Protein 7ZS2 (pdb70)

B-factor: mean 21.95, std 8.49, range [10.59, 57.17]

Solvent-accessible surface area: 14747 Å² total; per-residue (Å²): 132,29,42,46,24,128,6,0,76,116,11,2,85,32,101,1,44,26,24,51,21,20,53,25,18,124,58,40,100,19,79,66,10,29,49,18,111,30,11,11,107,66,0,80,96,40,3,158,124,70,69,41,106,42,1,10,50,11,5,4,18,30,12,42,44,15,69,128,60,52,33,167,50,44,56,126,20,70,21,89,14,15,20,45,39,25,74,8,45,62,85,76,1,5,0,5,0,0,18,12,22,41,20,60,22,147,46,68,80,106,35,1,72,159,40,88,117,128,6,54,52,8,97,136,39,192,66,168,109,61,118,28,98,53,89,22,72,21,124,50,0,72,107,9,2,29,29,137,99,42,108,16,11,28,5,74,26,25,53,5,115,64,112,36,91,107,6,10,15,92,19,56,16,22,2,20,24,12,34,18,96,28,4,41,56,33,15,67,104,19,47,56,17,26,25,64,47,51,30,4,5,74,1,76,8,75,133,49,81,89,58,78,0,7,58,114,49,80,74,156,98,84,0,13,0,7,35,50,132,108,21,65,42,111,91,28,82,4,57,56,124,91,38,122,59,68,117,134,47,152,82,21,20,46,24,64,61,9,54,145,51,17,58,93,98,43,19,50,0,2,0,26,10,9,78,50,15,160

Organism: Kuenenia stuttgartiensis (NCBI:txid174633)

Sequence (278 aa):
TGVVSSAEAGEQIFWGDDGQCSTCHKIGSSSGSATRGPDQEGLAERAEERAKELGLSSGLEYLVEESIIIDPEKYVVEGFDKIMPRVYDPPIMMLSREKILAVLAYLQSLGGEPDLDAIMMKFKDKIPEASKTKVKPWVPPLAVTAEEGEQVFFDESLDVTCGKKCHMVNGKGQKVGPELTGIGAIQTPQYFVESILEPSAVIIVKGYETVFVITADGIPYNGLIKSDTEEELTLILEESGSVEEVVIPKDEIEDMKKQQEEVVSIHPGNIGELLSVRQFYAVIIEYLRSLK

Radius of gyration: 20.84 Å; Cα contacts (8 Å, |Δi|>4): 537; chains: 1; bounding box: 34×52×58 Å

InterPro domains:
  IPR009056 Cytochrome c-like domain [PF00034] (176-220)
  IPR009056 Cytochrome c-like domain [PS51007] (41-142)
  IPR009056 Cytochrome c-like domain [PS51007] (174-316)
  IPR013427 Haem-binding domain, putative [TIGR02603] (176-314)
  IPR036909 Cytochrome c-like domain superfamily [G3DSA:1.10.760.10] (40-141)
  IPR036909 Cytochrome c-like domain superfamily [G3DSA:1.10.760.10] (175-316)
  IPR036909 Cytochrome c-like domain superfamily [SSF46626] (43-145)
  IPR036909 Cytochrome c-like domain superfamily [SSF46626] (169-316)

Secondary structure (DSSP, 8-state):
--SSHHHHHHHHTTTT-GGGT--BTTB----SS---TTHHHHHHHHHHHHT-S-HHHHHHHHHH-TTTS--TT--S----TTSTTT---HHHHHHHHHHHHTTTS---HHHHHHTGGGSPPGGG--PPPP--SS---HHHHHHHHT-TTSS--GGGT--BTTBS--SS---TTGGGT--HHHHHHHHH-TTSS--TT--EEEEEETT--EEEEEEEEE-SSEEEEEEEETTEEEEEEEEGGGEEEEEE-S--SS-TTHHHHS-HHHHHHHHHHHHT--

Nearest PDB structures (foldseek):
  7zs2-assembly1_A  TM=1.004E+00  e=1.318E-55  Candidatus Kuenenia
  7zs0-assembly1_A  TM=1.002E+00  e=5.216E-55  Candidatus Kuenenia
  7zs1-assembly1_A  TM=1.001E+00  e=5.471E-54  Candidatus Kuenenia
  6gwk-assembly1_C  TM=7.406E-01  e=3.173E-03  Caulobacter vibrioides CB15
  5gl6-assembly2_B  TM=7.432E-01  e=3.733E-02  Mycolicibacterium smegmatis MC2 155

Structure (mmCIF, N/CA/C/O backbone):
data_7ZS2
#
_entry.id   7ZS2
#
_cell.length_a   62.650
_cell.length_b   92.710
_cell.length_c   55.230
_cell.angle_alpha   90.000
_cell.angle_beta   90.000
_cell.angle_gamma   90.000
#
_symmetry.space_group_name_H-M   'P 21 21 2'
#
loop_
_entity.id
_entity.type
_entity.pdbx_description
1 polymer 'Hypothetical (Diheme) protein'
2 non-polymer 'CALCIUM ION'
3 non-polymer 'HEME C'
4 non-polymer IMIDAZOLE
5 water water
#
loop_
_atom_site.group_PDB
_atom_site.id
_atom_site.type_symbol
_atom_site.label_atom_id
_atom_site.label_alt_id
_atom_site.label_comp_id
_atom_site.label_asym_id
_atom_site.label_entity_id
_atom_site.label_seq_id
_atom_site.pdbx_PDB_ins_code
_atom_site.Cartn_x
_atom_site.Cartn_y
_atom_site.Cartn_z
_atom_site.occupancy
_atom_site.B_iso_or_equiv
_atom_site.auth_seq_id
_atom_site.auth_comp_id
_atom_site.auth_asym_id
_atom_site.auth_atom_id
_atom_site.pdbx_PDB_model_num
ATOM 1 N N . THR A 1 39 ? -1.39206 8.41459 -5.46596 1.000 27.63191 39 THR A N 1
ATOM 2 C CA . THR A 1 39 ? -0.50270 9.55810 -5.33651 1.000 24.80443 39 THR A CA 1
ATOM 3 C C . THR A 1 39 ? -1.02861 10.57622 -4.30772 1.000 22.90852 39 THR A C 1
ATOM 4 O O . THR A 1 39 ? -0.46694 11.68539 -4.19569 1.000 25.76289 39 THR A O 1
ATOM 14 N N . GLY A 1 40 ? -2.09330 10.23972 -3.59720 1.000 23.12055 40 GLY A N 1
ATOM 15 C CA . GLY A 1 40 ? -2.61073 11.04178 -2.50190 1.000 22.82788 40 GLY A CA 1
ATOM 16 C C . GLY A 1 40 ? -3.47479 12.17199 -3.00576 1.000 20.95332 40 GLY A C 1
ATOM 17 O O . GLY A 1 40 ? -3.90565 12.22005 -4.15621 1.000 22.76863 40 GLY A O 1
ATOM 21 N N A VAL A 1 41 ? -3.70886 13.14889 -2.14980 0.438 19.67603 41 VAL A N 1
ATOM 22 N N B VAL A 1 41 ? -3.79077 13.03041 -2.05131 0.562 20.43963 41 VAL A N 1
ATOM 23 C CA A VAL A 1 41 ? -4.76850 14.10879 -2.44715 0.438 18.41032 41 VAL A CA 1
ATOM 24 C CA B VAL A 1 41 ? -4.64941 14.19088 -2.22341 0.562 18.43256 41 VAL A CA 1
ATOM 25 C C A VAL A 1 41 ? -4.22875 15.52560 -2.67893 0.438 17.76832 41 VAL A C 1
ATOM 26 C C B VAL A 1 41 ? -3.78994 15.44393 -2.05812 0.562 18.52681 41 VAL A C 1
ATOM 27 O O A VAL A 1 41 ? -4.98628 16.46890 -2.65866 0.438 17.14081 41 VAL A O 1
ATOM 28 O O B VAL A 1 41 ? -3.50301 15.93679 -0.95022 0.562 19.54905 41 VAL A O 1
ATOM 53 N N A SER A 1 42 ? -2.93741 15.70189 -2.90538 0.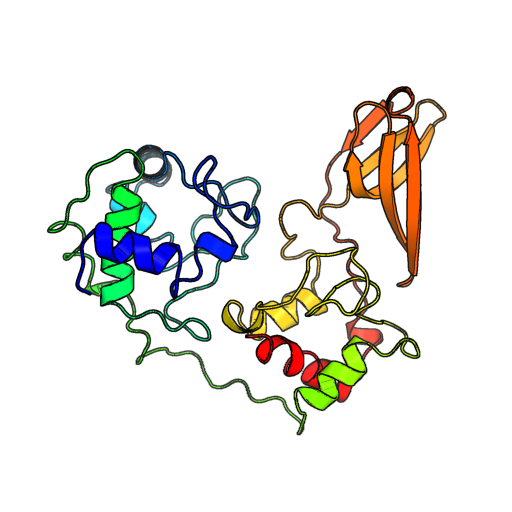438 18.75265 42 SER A N 1
ATOM 54 N N B SER A 1 42 ? -3.24253 15.87354 -3.16020 0.562 20.79353 42 SER A N 1
ATOM 55 C CA A SER A 1 42 ? -2.39868 17.05849 -3.10362 0.438 18.91379 42 SER A CA 1
ATOM 56 C CA B SER A 1 42 ? -2.43551 17.07675 -3.17556 0.562 19.67143 42 SER A CA 1
ATOM 57 C C A SER A 1 42 ? -2.75248 17.67021 -4.47505 0.438 17.15611 42 SER A C 1
ATOM 58 C C B SER A 1 42 ? -2.66108 17.68801 -4.53439 0.562 17.49905 42 SER A C 1
ATOM 59 O O A SER A 1 42 ? -3.22597 16.99390 -5.39804 0.438 16.41955 42 SER A O 1
ATOM 60 O O B SER A 1 42 ? -2.96417 16.99266 -5.51214 0.562 16.95266 42 SER A O 1
ATOM 75 N N . ALA A 1 43 ? -2.52638 19.00082 -4.59464 1.000 17.20351 43 ALA A N 1
ATOM 76 C CA . ALA A 1 43 ? -2.62395 19.65771 -5.88827 1.000 16.57134 43 ALA A CA 1
ATOM 77 C C . ALA A 1 43 ? -1.62717 19.12346 -6.88696 1.000 15.19651 43 ALA A C 1
ATOM 78 O O . ALA A 1 43 ? -1.96094 19.02383 -8.06551 1.000 14.92499 43 ALA A O 1
ATOM 85 N N . GLU A 1 44 ? -0.44833 18.76017 -6.42666 1.000 15.19905 44 GLU A N 1
ATOM 86 C CA . GLU A 1 44 ? 0.56634 18.20247 -7.30613 1.000 15.36318 44 GLU A CA 1
ATOM 87 C C . GLU A 1 44 ? 0.09976 16.89444 -7.91714 1.000 14.74979 44 GLU A C 1
ATOM 88 O O . GLU A 1 44 ? 0.27817 16.64575 -9.12628 1.000 15.56560 44 GLU A O 1
ATOM 100 N N . ALA A 1 45 ? -0.52423 16.02946 -7.10192 1.000 14.59624 45 ALA A N 1
ATOM 101 C CA . ALA A 1 45 ? -1.10730 14.81642 -7.64844 1.000 15.04020 45 ALA A CA 1
ATOM 102 C C . ALA A 1 45 ? -2.22344 15.14759 -8.62500 1.000 14.40332 45 ALA A C 1
ATOM 103 O O . ALA A 1 45 ? -2.35038 14.53632 -9.68200 1.000 14.84489 45 ALA A O 1
ATOM 110 N N . GLY A 1 46 ? -3.07462 16.09632 -8.23873 1.000 13.73025 46 GLY A N 1
ATOM 111 C CA . GLY A 1 46 ? -4.19724 16.48314 -9.07224 1.000 13.38778 46 GLY A CA 1
ATOM 112 C C . GLY A 1 46 ? -3.78912 17.01040 -10.43427 1.000 13.41506 46 GLY A C 1
ATOM 113 O O . GLY A 1 46 ? -4.48304 16.76967 -11.43165 1.000 13.39045 46 GLY A O 1
ATOM 117 N N . GLU A 1 47 ? -2.67536 17.75049 -10.50221 1.000 13.21792 47 GLU A N 1
ATOM 118 C CA . GLU A 1 47 ? -2.16973 18.24105 -11.78148 1.000 13.09316 47 GLU A CA 1
ATOM 119 C C . GLU A 1 47 ? -1.84150 17.08477 -12.70585 1.000 12.79188 47 GLU A C 1
ATOM 120 O O . GLU A 1 47 ? -2.19905 17.10404 -13.89677 1.000 13.63205 47 GLU A O 1
ATOM 132 N N . GLN A 1 48 ? -1.22562 16.03598 -12.16675 1.000 13.31218 48 GLN A N 1
ATOM 133 C CA . GLN A 1 48 ? -0.89592 14.87699 -12.98603 1.000 13.76277 48 GLN A CA 1
ATOM 134 C C . GLN A 1 48 ? -2.16295 14.20854 -13.52608 1.000 13.81091 48 GLN A C 1
ATOM 135 O O . GLN A 1 48 ? -2.19909 13.71829 -14.64421 1.000 15.16678 48 GLN A O 1
ATOM 149 N N . ILE A 1 49 ? -3.19151 14.12694 -12.69276 1.000 14.04600 49 ILE A N 1
ATOM 150 C CA . ILE A 1 49 ? -4.45477 13.48882 -13.08195 1.000 14.57888 49 ILE A CA 1
ATOM 151 C C . ILE A 1 49 ? -5.20442 14.32725 -14.10507 1.000 13.22809 49 ILE A C 1
ATOM 152 O O . ILE A 1 49 ? -5.69942 13.79632 -15.11007 1.000 13.81774 49 ILE A O 1
ATOM 168 N N . PHE A 1 50 ? -5.26810 15.64832 -13.92229 1.000 12.81866 50 PHE A N 1
ATOM 169 C CA . PHE A 1 50 ? -5.94497 16.51742 -14.85552 1.000 13.14376 50 PHE A CA 1
ATOM 170 C C . PHE A 1 50 ? -5.38609 16.37266 -16.26333 1.000 12.77919 50 PHE A C 1
ATOM 171 O O . PHE A 1 50 ? -6.15572 16.35756 -17.26303 1.000 13.14789 50 PHE A O 1
ATOM 188 N N . TRP A 1 51 ? -4.07457 16.30018 -16.36014 1.000 12.86162 51 TRP A N 1
ATOM 189 C CA . TRP A 1 51 ? -3.31525 16.20842 -17.60590 1.000 13.54494 51 TRP A CA 1
ATOM 190 C C . TRP A 1 51 ? -3.07371 14.78695 -18.01473 1.000 14.15285 51 TRP A C 1
ATOM 191 O O . TRP A 1 51 ? -2.33651 14.53418 -18.96662 1.000 17.12626 51 TRP A O 1
ATOM 212 N N . GLY A 1 52 ? -3.65273 13.84001 -17.31107 1.000 14.36878 52 GLY A N 1
ATOM 213 C CA . GLY A 1 52 ? -3.44741 12.42426 -17.46129 1.000 15.65163 52 GLY A CA 1
ATOM 214 C C . GLY A 1 52 ? -4.75249 11.67222 -17.42822 1.000 15.70858 52 GLY A C 1
ATOM 215 O O . GLY A 1 52 ? -5.68187 11.94663 -18.19288 1.000 15.47681 52 GLY A O 1
ATOM 219 N N . ASP A 1 53 ? -4.83623 10.70182 -16.51624 1.000 17.11994 53 ASP A N 1
ATOM 220 C CA A ASP A 1 53 ? -5.93003 9.72696 -16.54026 0.501 18.18671 53 ASP A CA 1
ATOM 221 C CA B ASP A 1 53 ? -5.93090 9.73095 -16.54293 0.499 18.22847 53 ASP A CA 1
ATOM 222 C C . ASP A 1 53 ? -7.29653 10.30999 -16.19534 1.000 15.32008 53 ASP A C 1
ATOM 223 O O . ASP A 1 53 ? -8.29708 9.63399 -16.41633 1.000 16.54889 53 ASP A O 1
ATOM 238 N N . GLY A 1 54 ? -7.38895 11.51809 -15.65299 1.000 14.54813 54 GLY A N 1
ATOM 239 C CA . GLY A 1 54 ? -8.66861 12.12805 -15.52343 1.000 14.55077 54 GLY A CA 1
ATOM 240 C C . GLY A 1 54 ? -9.29200 12.56376 -16.82840 1.000 13.90376 54 GLY A C 1
ATOM 241 O O . GLY A 1 54 ? -10.49546 12.86112 -16.86669 1.000 13.82577 54 GLY A O 1
ATOM 245 N N . GLN A 1 55 ? -8.48075 12.69567 -17.87039 1.000 13.54344 55 GLN A N 1
ATOM 246 C CA . GLN A 1 55 ? -8.89433 13.08526 -19.21879 1.000 13.60540 55 GLN A CA 1
ATOM 247 C C . GLN A 1 55 ? -9.33538 14.52901 -19.30538 1.000 13.24065 55 GLN A C 1
ATOM 248 O O . GLN A 1 55 ? -9.80632 14.99087 -20.34091 1.000 13.26797 55 GLN A O 1
ATOM 262 N N . CYS A 1 56 ? -9.15797 15.31950 -18.23376 1.000 12.62510 56 CYS A N 1
ATOM 263 C CA . CYS A 1 56 ? -9.70090 16.67735 -18.22866 1.000 12.33251 56 CYS A CA 1
ATOM 264 C C . CYS A 1 56 ? -9.11341 17.52531 -19.33090 1.000 12.29340 56 CYS A C 1
ATOM 265 O O . CYS A 1 56 ? -9.82213 18.31184 -19.98234 1.000 13.06822 56 CYS A O 1
ATOM 272 N N . SER A 1 57 ? -7.80469 17.38092 -19.57163 1.000 12.82323 57 SER A N 1
ATOM 273 C CA . SER A 1 57 ? -7.08541 18.16619 -20.57188 1.000 13.41422 57 SER A CA 1
ATOM 274 C C . SER A 1 57 ? -7.40506 17.75313 -21.99205 1.000 13.60331 57 SER A C 1
ATOM 275 O O . SER A 1 57 ? -6.92992 18.42720 -22.90319 1.000 14.39037 57 SER A O 1
ATOM 283 N N . THR A 1 58 ? -8.19455 16.72221 -22.21783 1.000 13.53265 58 THR A N 1
ATOM 284 C CA . THR A 1 58 ? -8.68308 16.43562 -23.55545 1.000 14.36960 58 THR A CA 1
ATOM 285 C C . THR A 1 58 ? -9.77160 17.39830 -23.96498 1.000 13.42503 58 THR A C 1
ATOM 286 O O . THR A 1 58 ? -10.06872 17.49211 -25.13984 1.000 15.47269 58 THR A O 1
ATOM 297 N N . CYS A 1 59 ? -10.36224 18.11499 -22.99959 1.000 12.68778 59 CYS A N 1
ATOM 298 C CA . CYS A 1 59 ? -11.39480 19.11027 -23.24651 1.000 12.92880 59 CYS A CA 1
ATOM 299 C C . CYS A 1 59 ? -11.02864 20.50056 -22.77076 1.000 12.88982 59 CYS A C 1
ATOM 300 O O . CYS A 1 59 ? -11.47264 21.49079 -23.37782 1.000 14.07356 59 CYS A O 1
ATOM 307 N N . HIS A 1 60 ? -10.28363 20.61357 -21.67338 1.000 12.64470 60 HIS A N 1
ATOM 308 C CA . HIS A 1 60 ? -9.96082 21.88080 -21.05865 1.000 12.46854 60 HIS A CA 1
ATOM 309 C C . HIS A 1 60 ? -8.49058 22.22216 -21.22173 1.000 12.48402 60 HIS A C 1
ATOM 310 O O . HIS A 1 60 ? -7.63958 21.38946 -20.95807 1.000 15.28626 60 HIS A O 1
ATOM 324 N N . LYS A 1 61 ? -8.20577 23.43598 -21.63365 1.000 12.76988 61 LYS A N 1
ATOM 325 C CA . LYS A 1 61 ? -6.83885 23.97554 -21.57577 1.000 12.99625 61 LYS A CA 1
ATOM 326 C C . LYS A 1 61 ? -6.73278 24.87774 -20.36239 1.000 13.05209 61 LYS A C 1
ATOM 327 O O . LYS A 1 61 ? -7.73556 25.14932 -19.68788 1.000 13.45925 61 LYS A O 1
ATOM 346 N N . ILE A 1 62 ? -5.53299 25.33537 -20.07155 1.000 12.78586 62 ILE A N 1
ATOM 347 C CA . ILE A 1 62 ? -5.29167 26.28938 -18.98174 1.000 13.48246 62 ILE A CA 1
ATOM 348 C C . ILE A 1 62 ? -4.38766 27.37200 -19.54177 1.000 13.18109 62 ILE A C 1
ATOM 349 O O . ILE A 1 62 ? -3.16216 27.21490 -19.65834 1.000 13.95057 62 ILE A O 1
ATOM 365 N N . GLY A 1 63 ? -4.98778 28.45053 -20.01376 1.000 14.25838 63 GLY A N 1
ATOM 366 C CA . GLY A 1 63 ? -4.23006 29.49110 -20.68287 1.000 14.94842 63 GLY A CA 1
ATOM 367 C C . GLY A 1 63 ? -3.52838 28.99334 -21.92106 1.000 14.27399 63 GLY A C 1
ATOM 368 O O . GLY A 1 63 ? -4.14655 28.38658 -22.78426 1.000 15.45292 63 GLY A O 1
ATOM 372 N N . SER A 1 64 ? -2.21339 29.16573 -21.97216 1.000 13.71728 64 SER A N 1
ATOM 373 C CA . SER A 1 64 ? -1.40408 28.71644 -23.07247 1.000 14.11178 64 SER A CA 1
ATOM 374 C C . SER A 1 64 ? -0.95698 27.27173 -22.96811 1.000 14.06377 64 SER A C 1
ATOM 375 O O . SER A 1 64 ? -0.27715 26.79214 -23.88075 1.000 15.49042 64 SER A O 1
ATOM 383 N N . SER A 1 65 ? -1.30960 26.58979 -21.89626 1.000 13.92760 65 SER A N 1
ATOM 384 C CA A SER A 1 65 ? -1.01450 25.18035 -21.72488 0.610 15.09577 65 SER A CA 1
ATOM 385 C CA B SER A 1 65 ? -1.01096 25.17885 -21.71563 0.390 15.55337 65 SER A CA 1
ATOM 386 C C . SER A 1 65 ? -2.16864 24.33730 -22.23840 1.000 14.23685 65 SER A C 1
ATOM 387 O O . SER A 1 65 ? -3.29605 24.45725 -21.74616 1.000 13.77956 65 SER A O 1
ATOM 400 N N . GLY A 1 66 ? -1.87327 23.47839 -23.18564 1.000 15.63388 66 GLY A N 1
ATOM 401 C CA . GLY A 1 66 ? -2.87743 22.67654 -23.83335 1.000 15.25729 66 GLY A CA 1
ATOM 402 C C . GLY A 1 66 ? -3.54646 23.42563 -24.94902 1.000 16.96233 66 GLY A C 1
ATOM 403 O O . GLY A 1 66 ? -3.51773 24.67885 -25.01298 1.000 18.89384 66 GLY A O 1
ATOM 407 N N . SER A 1 67 ? -4.24846 22.66384 -25.76794 1.000 17.58308 67 SER A N 1
ATOM 408 C CA . SER A 1 67 ? -4.98695 23.28112 -26.85903 1.000 20.46709 67 SER A CA 1
ATOM 409 C C . SER A 1 67 ? -6.42780 22.86060 -26.93268 1.000 19.34902 67 SER A C 1
ATOM 410 O O . SER A 1 67 ? -7.11479 23.25902 -27.89474 1.000 21.17967 67 SER A O 1
ATOM 418 N N . ALA A 1 68 ? -6.91870 22.06866 -25.99625 1.000 16.22879 68 ALA A N 1
ATOM 419 C CA . ALA A 1 68 ? -8.27306 21.55996 -26.09697 1.000 15.71555 68 ALA A CA 1
ATOM 420 C C . ALA A 1 68 ? -9.27894 22.70213 -25.94835 1.000 15.36605 68 ALA A C 1
ATOM 421 O O . ALA A 1 68 ? -9.10169 23.59257 -25.11161 1.000 16.15483 68 ALA A O 1
ATOM 428 N N . THR A 1 69 ? -10.39426 22.62730 -26.68088 1.000 15.60738 69 THR A N 1
ATOM 429 C CA . THR A 1 69 ? -11.44248 23.63064 -26.64497 1.000 16.61079 69 THR A CA 1
ATOM 430 C C . THR A 1 69 ? -12.84144 23.09518 -26.41214 1.000 15.19962 69 THR A C 1
ATOM 431 O O . THR A 1 69 ? -13.76711 23.88503 -26.41992 1.000 15.91412 69 THR A O 1
ATOM 442 N N . ARG A 1 70 ? -13.03652 21.79508 -26.23039 1.000 14.82955 70 ARG A N 1
ATOM 443 C CA . ARG A 1 70 ? -14.38993 21.29998 -26.01807 1.000 14.14935 70 ARG A CA 1
ATOM 444 C C . ARG A 1 70 ? -15.02448 21.88186 -24.76531 1.000 13.54749 70 ARG A C 1
ATOM 445 O O . ARG A 1 70 ? -16.23975 22.06842 -24.73637 1.000 14.46454 70 ARG A O 1
ATOM 466 N N . GLY A 1 71 ? -14.22797 22.18476 -23.74559 1.000 14.01468 71 GLY A N 1
ATOM 467 C CA . GLY A 1 71 ? -14.71822 22.81904 -22.54582 1.000 13.57599 71 GLY A CA 1
ATOM 468 C C . GLY A 1 71 ? -13.99793 24.12495 -22.30729 1.000 13.34507 71 GLY A C 1
ATOM 469 O O . GLY A 1 71 ? -13.03836 24.46290 -22.99787 1.000 14.33435 71 GLY A O 1
ATOM 473 N N . PRO A 1 72 ? -14.42134 24.86119 -21.29270 1.000 13.42039 72 PRO A N 1
ATOM 474 C CA . PRO A 1 72 ? -13.82181 26.17342 -21.04297 1.000 13.84009 72 PRO A CA 1
ATOM 475 C C . PRO A 1 72 ? -12.37454 26.10689 -20.58373 1.000 12.89525 72 PRO A C 1
ATOM 476 O O . PRO A 1 72 ? -11.93405 25.16973 -19.92304 1.000 13.43946 72 PRO A O 1
ATOM 487 N N . ASP A 1 73 ? -11.66810 27.18152 -20.87163 1.000 13.54395 73 ASP A N 1
ATOM 488 C CA . ASP A 1 73 ? -10.32104 27.39300 -20.35833 1.000 13.51298 73 ASP A CA 1
ATOM 489 C C . ASP A 1 73 ? -10.40258 27.50957 -18.84316 1.000 13.08333 73 ASP A C 1
ATOM 490 O O . ASP A 1 73 ? -11.21051 28.29648 -18.31825 1.000 14.46887 73 ASP A O 1
ATOM 499 N N . GLN A 1 74 ? -9.58999 26.73830 -18.12969 1.000 12.81155 74 GLN A N 1
ATOM 500 C CA . GLN A 1 74 ? -9.65169 26.68335 -16.68217 1.000 12.76372 74 GLN A CA 1
ATOM 501 C C . GLN A 1 74 ? -8.66204 27.64020 -16.00261 1.000 12.91060 74 GLN A C 1
ATOM 502 O O . GLN A 1 74 ? -8.61102 27.65127 -14.77120 1.000 14.06735 74 GLN A O 1
ATOM 516 N N . GLU A 1 75 ? -7.94419 28.47865 -16.74547 1.000 13.69069 75 GLU A N 1
ATOM 517 C CA . GLU A 1 75 ? -7.16628 29.51387 -16.10116 1.000 14.29623 75 GLU A CA 1
ATOM 518 C C . GLU A 1 75 ? -8.10235 30.36411 -15.28481 1.000 15.55516 75 GLU A C 1
ATOM 519 O O . GLU A 1 75 ? -9.14945 30.80507 -15.77765 1.000 17.17877 75 GLU A O 1
ATOM 531 N N . GLY A 1 76 ? -7.71841 30.66031 -14.04979 1.000 16.40482 76 GLY A N 1
ATOM 532 C CA . GLY A 1 76 ? -8.57452 31.50326 -13.22013 1.000 17.96908 76 GLY A CA 1
ATOM 533 C C . GLY A 1 76 ? -9.80066 30.81670 -12.64529 1.000 17.01080 76 GLY A C 1
ATOM 534 O O . GLY A 1 76 ? -10.70301 31.49411 -12.11990 1.000 18.77236 76 GLY A O 1
ATOM 538 N N . LEU A 1 77 ? -9.90476 29.50046 -12.76611 1.000 16.37248 77 LEU A N 1
ATOM 539 C CA . LEU A 1 77 ? -11.10097 28.78382 -12.34269 1.000 15.55760 77 LEU A CA 1
ATOM 540 C C . LEU A 1 77 ? -11.43246 29.00069 -10.86574 1.000 16.68287 77 LEU A C 1
ATOM 541 O O . LEU A 1 77 ? -12.59402 29.08695 -10.50825 1.000 17.59375 77 LEU A O 1
ATOM 557 N N . ALA A 1 78 ? -10.43529 29.06719 -9.97061 1.000 17.11166 78 ALA A N 1
ATOM 558 C CA . ALA A 1 78 ? -10.76496 29.14741 -8.55602 1.000 19.63826 78 ALA A CA 1
ATOM 559 C C . ALA A 1 78 ? -11.53149 30.42041 -8.26950 1.000 19.65409 78 ALA A C 1
ATOM 560 O O . ALA A 1 78 ? -12.51980 30.40330 -7.52483 1.000 19.10531 78 ALA A O 1
ATOM 567 N N . GLU A 1 79 ? -11.11702 31.54669 -8.82175 1.000 21.07705 79 GLU A N 1
ATOM 568 C CA . GLU A 1 79 ? -11.89251 32.75450 -8.57737 1.000 22.74401 79 GLU A CA 1
ATOM 569 C C . GLU A 1 79 ? -13.23783 32.71849 -9.29066 1.000 21.01644 79 GLU A C 1
ATOM 570 O O . GLU A 1 79 ? -14.23952 33.16251 -8.74243 1.000 21.72678 79 GLU A O 1
ATOM 582 N N . ARG A 1 80 ? -13.29796 32.17731 -10.50187 1.000 20.42824 80 ARG A N 1
ATOM 583 C CA . ARG A 1 80 ? -14.57436 32.02337 -11.17846 1.000 20.15688 80 ARG A CA 1
ATOM 584 C C . ARG A 1 80 ? -15.55049 31.17647 -10.37770 1.000 18.20206 80 ARG A C 1
ATOM 585 O O . ARG A 1 80 ? -16.75346 31.48455 -10.31449 1.000 18.37453 80 ARG A O 1
ATOM 606 N N . ALA A 1 81 ? -15.04545 30.11938 -9.75704 1.000 17.07279 81 ALA A N 1
ATOM 607 C CA . ALA A 1 81 ? -15.89913 29.25840 -8.93584 1.000 15.82051 81 ALA A CA 1
ATOM 608 C C . ALA A 1 81 ? -16.51486 29.99128 -7.76155 1.000 17.14517 81 ALA A C 1
ATOM 609 O O . ALA A 1 81 ? -17.66275 29.72732 -7.40705 1.000 16.80625 81 ALA A O 1
ATOM 616 N N . GLU A 1 82 ? -15.77562 30.92448 -7.17774 1.000 18.54006 82 GLU A N 1
ATOM 617 C CA . GLU A 1 82 ? -16.35684 31.71038 -6.11401 1.000 19.24902 82 GLU A CA 1
ATOM 618 C C . GLU A 1 82 ? -17.53030 32.52325 -6.63100 1.000 19.95299 82 GLU A C 1
ATOM 619 O O . GLU A 1 82 ? -18.55514 32.64334 -5.95465 1.000 19.87119 82 GLU A O 1
ATOM 631 N N . GLU A 1 83 ? -17.39327 33.10373 -7.82187 1.000 20.92283 83 GLU A N 1
ATOM 632 C CA . GLU A 1 83 ? -18.49665 33.85778 -8.41025 1.000 22.17159 83 GLU A CA 1
ATOM 633 C C . GLU A 1 83 ? -19.66903 32.97373 -8.80434 1.000 21.04787 83 GLU A C 1
ATOM 634 O O . GLU A 1 83 ? -20.82553 33.32886 -8.55326 1.000 21.68769 83 GLU A O 1
ATOM 646 N N . ARG A 1 84 ? -19.39509 31.79373 -9.35791 1.000 18.35941 84 ARG A N 1
ATOM 647 C CA . ARG A 1 84 ? -20.47082 30.86248 -9.68542 1.000 18.11329 84 ARG A CA 1
ATOM 648 C C . ARG A 1 84 ? -21.23892 30.46310 -8.43669 1.000 17.36286 84 ARG A C 1
ATOM 649 O O . ARG A 1 84 ? -22.48012 30.39058 -8.44719 1.000 18.38923 84 ARG A O 1
ATOM 670 N N . ALA A 1 85 ? -20.50970 30.15688 -7.36619 1.000 17.26826 85 ALA A N 1
ATOM 671 C CA . ALA A 1 85 ? -21.16996 29.74231 -6.15119 1.000 17.11238 85 ALA A CA 1
ATOM 672 C C . ALA A 1 85 ? -22.08216 30.83894 -5.62657 1.000 19.19938 85 ALA A C 1
ATOM 673 O O . ALA A 1 85 ? -23.18145 30.56019 -5.13549 1.000 19.48749 85 ALA A O 1
ATOM 680 N N . LYS A 1 86 ? -21.64495 32.09204 -5.69130 1.000 20.26819 86 LYS A N 1
ATOM 681 C CA . LYS A 1 86 ? -22.51838 33.16722 -5.27375 1.000 23.74674 86 LYS A CA 1
ATOM 682 C C . LYS A 1 86 ? -23.77108 33.22655 -6.12216 1.000 23.02133 86 LYS A C 1
ATOM 683 O O . LYS A 1 86 ? -24.88433 33.40047 -5.59348 1.000 24.46784 86 LYS A O 1
ATOM 702 N N . GLU A 1 87 ? -23.60527 33.13112 -7.44109 1.000 22.73326 87 GLU A N 1
ATOM 703 C CA . GLU A 1 87 ? -24.75388 33.20767 -8.33227 1.000 24.16999 87 GLU A CA 1
ATOM 704 C C . GLU A 1 87 ? -25.71849 32.07111 -8.08403 1.000 22.77431 87 GLU A C 1
ATOM 705 O O . GLU A 1 87 ? -26.93851 32.22670 -8.24258 1.000 25.03043 87 GLU A O 1
ATOM 717 N N . LEU A 1 88 ? -25.19100 30.90461 -7.75357 1.000 20.35217 88 LEU A N 1
ATOM 718 C CA . LEU A 1 88 ? -25.98284 29.69013 -7.66338 1.000 20.57487 88 LEU A CA 1
ATOM 719 C C . LEU A 1 88 ? -26.43591 29.39977 -6.25008 1.000 20.60177 88 LEU A C 1
ATOM 720 O O . LEU A 1 88 ? -27.08689 28.36951 -6.00771 1.000 22.34382 88 LEU A O 1
ATOM 736 N N . GLY A 1 89 ? -26.08386 30.26060 -5.29462 1.000 20.29339 89 GLY A N 1
ATOM 737 C CA . GLY A 1 89 ? -26.48381 30.04183 -3.91494 1.000 20.48791 89 GLY A CA 1
ATOM 738 C C . GLY A 1 89 ? -25.83233 28.85307 -3.26661 1.000 19.48383 89 GLY A C 1
ATOM 739 O O . GLY A 1 89 ? -26.40006 28.28659 -2.33208 1.000 21.20869 89 GLY A O 1
ATOM 743 N N . LEU A 1 90 ? -24.64079 28.50521 -3.67315 1.000 18.72550 90 LEU A N 1
ATOM 744 C CA . LEU A 1 90 ? -23.85015 27.47098 -3.05281 1.000 17.37101 90 LEU A CA 1
ATOM 745 C C . LEU A 1 90 ? -23.03321 28.04817 -1.88961 1.000 17.11093 90 LEU A C 1
ATOM 746 O O . LEU A 1 90 ? -22.84085 29.26077 -1.78865 1.000 18.68998 90 LEU A O 1
ATOM 762 N N . SER A 1 91 ? -22.44434 27.17185 -1.06218 1.000 16.25907 91 SER A N 1
ATOM 763 C CA . SER A 1 91 ? -21.70419 27.66157 0.09683 1.000 17.35001 91 SER A CA 1
ATOM 764 C C . SER A 1 91 ? -20.35209 28.24694 -0.23720 1.000 17.88024 91 SER A C 1
ATOM 765 O O . SER A 1 91 ? -19.90490 29.12803 0.48857 1.000 20.75280 91 SER A O 1
ATOM 773 N N . SER A 1 92 ? -19.68958 27.72653 -1.24838 1.000 17.22886 92 SER A N 1
ATOM 774 C CA . SER A 1 92 ? -18.31383 28.07806 -1.53043 1.000 18.68820 92 SER A CA 1
ATOM 775 C C . SER A 1 92 ? -18.00885 27.74756 -2.97458 1.000 16.50612 92 SER A C 1
ATOM 776 O O . SER A 1 92 ? -18.65625 26.89531 -3.58779 1.000 16.08845 92 SER A O 1
ATOM 784 N N . GLY A 1 93 ? -16.94916 28.34472 -3.46302 1.000 16.81675 93 GLY A N 1
ATOM 785 C CA . GLY A 1 93 ? -16.40283 27.94306 -4.76767 1.000 15.83023 93 GLY A CA 1
ATOM 786 C C . GLY A 1 93 ? -16.05672 26.48257 -4.82612 1.000 14.82314 93 GLY A C 1
ATOM 787 O O . GLY A 1 93 ? -16.30900 25.81431 -5.82589 1.000 14.70159 93 GLY A O 1
ATOM 791 N N . LEU A 1 94 ? -15.50626 25.94725 -3.73547 1.000 15.12498 94 LEU A N 1
ATOM 792 C CA . LEU A 1 94 ? -15.17732 24.53318 -3.69996 1.000 14.44112 94 LEU A CA 1
ATOM 793 C C . LEU A 1 94 ? -16.42242 23.69301 -3.95662 1.000 14.17562 94 LEU A C 1
ATOM 794 O O . LEU A 1 94 ? -16.37814 22.70934 -4.71283 1.000 14.20124 94 LEU A O 1
ATOM 810 N N . GLU A 1 95 ? -17.52274 24.01704 -3.31705 1.000 15.06835 95 GLU A N 1
ATOM 811 C CA . GLU A 1 95 ? -18.73860 23.25972 -3.51937 1.000 14.67566 95 GLU A CA 1
ATOM 812 C C . GLU A 1 95 ? -19.15561 23.26297 -5.01119 1.000 14.55513 95 GLU A C 1
ATOM 813 O O . GLU A 1 95 ? -19.66298 22.26367 -5.52077 1.000 14.62579 95 GLU A O 1
ATOM 825 N N . TYR A 1 96 ? -19.03213 24.40271 -5.68298 1.000 14.10684 96 TYR A N 1
ATOM 826 C CA . TYR A 1 96 ? -19.27685 24.45994 -7.11927 1.000 13.58624 96 TYR A CA 1
ATOM 827 C C . TYR A 1 96 ? -18.34195 23.55430 -7.90415 1.000 12.69148 96 TYR A C 1
ATOM 828 O O . TYR A 1 96 ? -18.78323 22.91374 -8.86004 1.000 13.35592 96 TYR A O 1
ATOM 846 N N . LEU A 1 97 ? -17.06541 23.52392 -7.54825 1.000 12.88252 97 LEU A N 1
ATOM 847 C CA . LEU A 1 97 ? -16.13482 22.61835 -8.20546 1.000 13.28143 97 LEU A CA 1
ATOM 848 C C . LEU A 1 97 ? -16.52955 21.16306 -8.00504 1.000 12.42641 97 LEU A C 1
ATOM 849 O O . LEU A 1 97 ? -16.48192 20.38085 -8.94715 1.000 12.68755 97 LEU A O 1
ATOM 865 N N . VAL A 1 98 ? -16.93638 20.79266 -6.78369 1.000 12.79026 98 VAL A N 1
ATOM 866 C CA . VAL A 1 98 ? -17.38819 19.43484 -6.52944 1.000 12.63601 98 VAL A CA 1
ATOM 867 C C . VAL A 1 98 ? -18.59067 19.11274 -7.39402 1.000 12.86164 98 VAL A C 1
ATOM 868 O O . VAL A 1 98 ? -18.63771 18.07072 -8.05397 1.000 13.15375 98 VAL A O 1
ATOM 881 N N . GLU A 1 99 ? -19.58633 19.99677 -7.38906 1.000 12.91355 99 GLU A N 1
ATOM 882 C CA A GLU A 1 99 ? -20.79257 19.79322 -8.18090 0.571 13.23358 99 GLU A CA 1
ATOM 883 C CA B GLU A 1 99 ? -20.78396 19.76563 -8.17913 0.429 13.76151 99 GLU A CA 1
ATOM 884 C C . GLU A 1 99 ? -20.46563 19.64383 -9.66053 1.000 13.06230 99 GLU A C 1
ATOM 885 O O . GLU A 1 99 ? -21.10293 18.86883 -10.37882 1.000 13.35559 99 GLU A O 1
ATOM 906 N N . SER A 1 100 ? -19.50406 20.41636 -10.14612 1.000 12.87593 100 SER A N 1
ATOM 907 C CA . SER A 1 100 ? -19.13557 20.39880 -11.55268 1.000 12.63738 100 SER A CA 1
ATOM 908 C C . SER A 1 100 ? -18.61065 19.03704 -11.95951 1.000 12.31219 100 SER A C 1
ATOM 909 O O . SER A 1 100 ? -18.79651 18.64987 -13.13960 1.000 12.95498 100 SER A O 1
ATOM 917 N N . ILE A 1 101 ? -17.97393 18.30618 -11.06216 1.000 12.41730 101 ILE A N 1
ATOM 918 C CA . ILE A 1 101 ? -17.49175 16.95689 -11.32833 1.000 12.47689 101 ILE A CA 1
ATOM 919 C C . ILE A 1 101 ? -18.58701 15.91431 -11.07230 1.000 12.81791 101 ILE A C 1
ATOM 920 O O . ILE A 1 101 ? -18.79445 14.99467 -11.88276 1.000 13.62757 101 ILE A O 1
ATOM 936 N N A ILE A 1 102 ? -19.28726 16.00601 -9.93795 0.611 12.88494 102 ILE A N 1
ATOM 937 N N B ILE A 1 102 ? -19.28965 16.00858 -9.94653 0.389 13.24700 102 ILE A N 1
ATOM 938 C CA A ILE A 1 102 ? -20.22010 14.94509 -9.61951 0.611 13.74867 102 ILE A CA 1
ATOM 939 C CA B ILE A 1 102 ? -20.21835 14.94482 -9.61504 0.389 14.38760 102 ILE A CA 1
ATOM 940 C C A ILE A 1 102 ? -21.51693 15.03091 -10.43147 0.611 14.13209 102 ILE A C 1
ATOM 941 C C B ILE A 1 102 ? -21.50744 15.02994 -10.43940 0.389 14.29986 102 ILE A C 1
ATOM 942 O O A ILE A 1 102 ? -22.13919 14.01188 -10.72915 0.611 15.70993 102 ILE A O 1
ATOM 943 O O B ILE A 1 102 ? -22.10928 14.00568 -10.76313 0.389 15.33695 102 ILE A O 1
ATOM 974 N N . ASP A 1 103 ? -21.95348 16.23405 -10.80343 1.000 13.63602 103 ASP A N 1
ATOM 975 C CA . ASP A 1 103 ? -23.18698 16.41809 -11.57434 1.000 14.46526 103 ASP A CA 1
ATOM 976 C C . ASP A 1 103 ? -22.92153 17.44177 -12.65471 1.000 13.60683 103 ASP A C 1
ATOM 977 O O . ASP A 1 103 ? -23.33639 18.61378 -12.55186 1.000 13.64459 103 ASP A O 1
ATOM 986 N N . PRO A 1 104 ? -22.20472 17.05576 -13.71905 1.000 13.33904 104 PRO A N 1
ATOM 987 C CA . PRO A 1 104 ? -21.81608 18.05161 -14.72326 1.000 12.85826 104 PRO A CA 1
ATOM 988 C C . PRO A 1 104 ? -22.97046 18.76165 -15.37267 1.000 13.53834 104 PRO A C 1
ATOM 989 O O . PRO A 1 104 ? -22.82230 19.91139 -15.81569 1.000 13.66215 104 PRO A O 1
ATOM 1000 N N . GLU A 1 105 ? -24.12935 18.10171 -15.44968 1.000 14.25183 105 GLU A N 1
ATOM 1001 C CA . GLU A 1 105 ? -25.28199 18.65575 -16.11191 1.000 15.71824 105 GLU A CA 1
ATOM 1002 C C . GLU A 1 105 ? -26.02927 19.64509 -15.22054 1.000 16.87522 105 GLU A C 1
ATOM 1003 O O . GLU A 1 105 ? -26.86925 20.39945 -15.70853 1.000 18.23038 105 GLU A O 1
ATOM 1015 N N . LYS A 1 106 ? -25.73374 19.73084 -13.92307 1.000 15.87962 106 LYS A N 1
ATOM 1016 C CA . LYS A 1 106 ? -26.56593 20.54016 -13.01897 1.000 16.78146 106 LYS A CA 1
ATOM 1017 C C . LYS A 1 106 ? -26.48408 22.02949 -13.35527 1.000 16.57837 106 LYS A C 1
ATOM 1018 O O . LYS A 1 106 ? -27.50523 22.74556 -13.29956 1.000 17.97313 106 LYS A O 1
ATOM 1037 N N . TYR A 1 107 ? -25.30326 22.50598 -13.71606 1.000 15.39910 107 TYR A N 1
ATOM 1038 C CA . TYR A 1 107 ? -25.08392 23.86470 -14.20048 1.000 15.64466 107 TYR A CA 1
ATOM 1039 C C . TYR A 1 107 ? -24.28901 23.75717 -15.48213 1.000 14.15822 107 TYR A C 1
ATOM 1040 O O . TYR A 1 107 ? -23.30166 23.04247 -15.49756 1.000 14.56147 107 TYR A O 1
ATOM 1058 N N . VAL A 1 108 ? -24.71600 24.42952 -16.52652 1.000 14.90592 108 VAL A N 1
ATOM 1059 C CA . VAL A 1 108 ? -24.00548 24.38188 -17.80794 1.000 14.73244 108 VAL A CA 1
ATOM 1060 C C . VAL A 1 108 ? -23.45801 25.76109 -18.10829 1.000 15.21840 108 VAL A C 1
ATOM 1061 O O . VAL A 1 108 ? -24.22033 26.68932 -18.35777 1.000 16.64417 108 VAL A O 1
ATOM 1074 N N . VAL A 1 109 ? -22.13118 25.87320 -18.11513 1.000 14.61048 109 VAL A N 1
ATOM 1075 C CA . VAL A 1 109 ? -21.49213 27.13180 -18.43895 1.000 15.49255 109 VAL A CA 1
ATOM 1076 C C . VAL A 1 109 ? -22.05005 27.67115 -19.74330 1.000 15.59811 109 VAL A C 1
ATOM 1077 O O . VAL A 1 109 ? -22.12569 26.97809 -20.76076 1.000 15.61589 109 VAL A O 1
ATOM 1090 N N . GLU A 1 110 ? -22.32206 28.97070 -19.74811 1.000 16.30546 110 GLU A N 1
ATOM 1091 C CA . GLU A 1 110 ? -22.83822 29.60999 -20.95159 1.000 18.41854 110 GLU A CA 1
ATOM 1092 C C . GLU A 1 110 ? -21.85506 29.44039 -22.10753 1.000 18.35367 110 GLU A C 1
ATOM 1093 O O . GLU A 1 110 ? -20.63765 29.64158 -21.98025 1.000 19.66123 110 GLU A O 1
ATOM 1105 N N . GLY A 1 111 ? -22.40571 29.11477 -23.25639 1.000 18.89647 111 GLY A N 1
ATOM 1106 C CA . GLY A 1 111 ? -21.64067 28.89659 -24.45416 1.000 19.46595 111 GLY A CA 1
ATOM 1107 C C . GLY A 1 111 ? -21.18248 27.45764 -24.68840 1.000 17.40004 111 GLY A C 1
ATOM 1108 O O . GLY A 1 111 ? -20.46113 27.20238 -25.67507 1.000 18.17137 111 GLY A O 1
ATOM 1112 N N . PHE A 1 112 ? -21.58129 26.54159 -23.81779 1.000 15.49764 112 PHE A N 1
ATOM 1113 C CA . PHE A 1 112 ? -21.26134 25.12859 -23.92438 1.000 14.82734 112 PHE A CA 1
ATOM 1114 C C . PHE A 1 112 ? -22.52979 24.30877 -23.76329 1.000 14.57979 112 PHE A C 1
ATOM 1115 O O . PHE A 1 112 ? -23.52483 24.78151 -23.23416 1.000 16.00345 112 PHE A O 1
ATOM 1132 N N . ASP A 1 113 ? -22.46587 23.06505 -24.24846 1.000 14.30017 113 ASP A N 1
ATOM 1133 C CA . ASP A 1 113 ? -23.50658 22.07235 -24.11441 1.000 14.73589 113 ASP A CA 1
ATOM 1134 C C . ASP A 1 113 ? -23.08382 20.97048 -23.12565 1.000 13.88205 113 ASP A C 1
ATOM 1135 O O . ASP A 1 113 ? -21.98092 20.95969 -22.58606 1.000 15.05281 113 ASP A O 1
ATOM 1144 N N . LYS A 1 114 ? -24.00693 20.02476 -22.90789 1.000 14.56130 114 LYS A N 1
ATOM 1145 C CA . LYS A 1 114 ? -23.83364 18.93521 -21.91410 1.000 14.44967 114 LYS A CA 1
ATOM 1146 C C . LYS A 1 114 ? -22.99010 17.80644 -22.48797 1.000 13.87819 114 LYS A C 1
ATOM 1147 O O . LYS A 1 114 ? -23.47882 16.70422 -22.81546 1.000 15.80415 114 LYS A O 1
ATOM 1166 N N . ILE A 1 115 ? -21.71782 18.07655 -22.59278 1.000 13.47092 115 ILE A N 1
ATOM 1167 C CA . ILE A 1 115 ? -20.73277 17.14683 -23.13627 1.000 13.35986 115 ILE A CA 1
ATOM 1168 C C . ILE A 1 115 ? -19.85090 16.53366 -22.04963 1.000 12.45204 115 ILE A C 1
ATOM 1169 O O . ILE A 1 115 ? -19.28199 15.46052 -22.26426 1.000 13.02781 115 ILE A O 1
ATOM 1185 N N . MET A 1 116 ? -19.65739 17.20011 -20.89780 1.000 12.01260 116 MET A N 1
ATOM 1186 C CA . MET A 1 116 ? -18.69988 16.67990 -19.91304 1.000 11.67566 116 MET A CA 1
ATOM 1187 C C . MET A 1 116 ? -19.22656 15.37949 -19.32866 1.000 11.79415 116 MET A C 1
ATOM 1188 O O . MET A 1 116 ? -20.36168 15.36534 -18.80410 1.000 12.53854 116 MET A O 1
ATOM 1202 N N . PRO A 1 117 ? -18.44151 14.30759 -19.30111 1.000 11.79828 117 PRO A N 1
ATOM 1203 C CA . PRO A 1 117 ? -18.88872 13.05067 -18.69745 1.000 12.70160 117 PRO A CA 1
ATOM 1204 C C . PRO A 1 117 ? -18.74688 13.09334 -17.18052 1.000 12.55535 117 PRO A C 1
ATOM 1205 O O . PRO A 1 117 ? -18.06346 13.95733 -16.61562 1.000 12.33513 117 PRO A O 1
ATOM 1216 N N . ARG A 1 118 ? -19.40026 12.11630 -16.54831 1.000 12.87565 118 ARG A N 1
ATOM 1217 C CA . ARG A 1 118 ?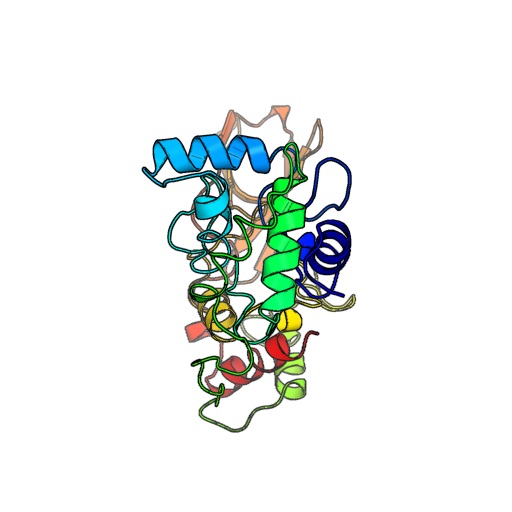 -19.22188 11.78628 -15.12617 1.000 13.04141 118 ARG A CA 1
ATOM 1218 C C . ARG A 1 118 ? -18.00587 10.88967 -15.02037 1.000 12.85704 118 ARG A C 1
ATOM 1219 O O . ARG A 1 118 ? -18.06683 9.72025 -15.36073 1.000 13.22560 118 ARG A O 1
ATOM 1240 N N . VAL A 1 119 ? -16.86590 11.45092 -14.55962 1.000 12.65140 119 VAL A N 1
ATOM 1241 C CA . VAL A 1 119 ? -15.61767 10.70122 -14.69819 1.000 13.25609 119 VAL A CA 1
ATOM 1242 C C . VAL A 1 119 ? -15.48308 9.53361 -13.75847 1.000 13.52405 119 VAL A C 1
ATOM 1243 O O . VAL A 1 119 ? -14.61276 8.69741 -13.95847 1.000 14.63296 119 VAL A O 1
ATOM 1256 N N . TYR A 1 120 ? -16.35055 9.44382 -12.73101 1.000 13.52777 120 TYR A N 1
ATOM 1257 C CA . TYR A 1 120 ? -16.42290 8.32819 -11.82366 1.000 14.26792 120 TYR A CA 1
ATOM 1258 C C . TYR A 1 120 ? -17.22301 7.16825 -12.38482 1.000 14.81254 120 TYR A C 1
ATOM 1259 O O . TYR A 1 120 ? -17.32765 6.12947 -11.74689 1.000 17.76216 120 TYR A O 1
ATOM 1277 N N . ASP A 1 121 ? -17.79952 7.32058 -13.55441 1.000 13.88954 121 ASP A N 1
ATOM 1278 C CA . ASP A 1 121 ? -18.50298 6.26846 -14.26616 1.000 14.12643 121 ASP A CA 1
ATOM 1279 C C . ASP A 1 121 ? -17.64837 5.80881 -15.43364 1.000 14.27988 121 ASP A C 1
ATOM 1280 O O . ASP A 1 121 ? -16.69383 6.48551 -15.82895 1.000 13.77537 121 ASP A O 1
ATOM 1289 N N . PRO A 1 122 ? -17.98603 4.66693 -16.04320 1.000 15.12456 122 PRO A N 1
ATOM 1290 C CA . PRO A 1 122 ? -17.25356 4.23705 -17.24890 1.000 14.58728 122 PRO A CA 1
ATOM 1291 C C . PRO A 1 122 ? -17.45235 5.24432 -18.36589 1.000 14.16568 122 PRO A C 1
ATOM 1292 O O . PRO A 1 122 ? -18.51134 5.87740 -18.46635 1.000 14.00226 122 PRO A O 1
ATOM 1303 N N . PRO A 1 123 ? -16.47789 5.38026 -19.26835 1.000 13.82489 123 PRO A N 1
ATOM 1304 C CA . PRO A 1 123 ? -15.22133 4.61725 -19.31689 1.000 14.32535 123 PRO A CA 1
ATOM 1305 C C . PRO A 1 123 ? -14.11372 5.11373 -18.41897 1.000 13.90029 123 PRO A C 1
ATOM 1306 O O . PRO A 1 123 ? -13.22353 4.34911 -18.09620 1.000 16.45031 123 PRO A O 1
ATOM 1317 N N . ILE A 1 124 ? -14.12701 6.37037 -17.97631 1.000 14.06985 124 ILE A N 1
ATOM 1318 C CA . ILE A 1 124 ? -12.93306 6.90503 -17.31535 1.000 14.13863 124 ILE A CA 1
ATOM 1319 C C . ILE A 1 124 ? -12.68945 6.20234 -15.97388 1.000 14.89688 124 ILE A C 1
ATOM 1320 O O . ILE A 1 124 ? -11.56134 5.83204 -15.64510 1.000 16.77017 124 ILE A O 1
ATOM 1336 N N A MET A 1 125 ? -13.73640 6.01774 -15.17154 0.620 14.04408 125 MET A N 1
ATOM 1337 N N B MET A 1 125 ? -13.73909 6.02302 -15.17219 0.380 14.91270 125 MET A N 1
ATOM 1338 C CA A MET A 1 125 ? -13.64333 5.27872 -13.90946 0.620 15.32142 125 MET A CA 1
ATOM 1339 C CA B MET A 1 125 ? -13.64981 5.29540 -13.90610 0.380 16.33625 125 MET A CA 1
ATOM 1340 C C A MET A 1 125 ? -12.55388 5.86770 -12.99031 0.620 15.80381 125 MET A C 1
ATOM 1341 C C B MET A 1 125 ? -12.54209 5.86922 -13.00900 0.380 15.78359 125 MET A C 1
ATOM 1342 O O A MET A 1 125 ? -11.74486 5.14942 -12.37620 0.620 18.00049 125 MET A O 1
ATOM 1343 O O B MET A 1 125 ? -11.69612 5.14762 -12.45757 0.380 17.08846 125 MET A O 1
ATOM 1370 N N . LEU A 1 126 ? -12.54991 7.18437 -12.84739 1.000 14.51094 126 LEU A N 1
ATOM 1371 C CA . LEU A 1 126 ? -11.54754 7.85610 -12.01980 1.000 15.01902 126 LEU A CA 1
ATOM 1372 C C . LEU A 1 126 ? -11.88141 7.62156 -10.54933 1.000 15.57778 126 LEU A C 1
ATOM 1373 O O . LEU A 1 126 ? -13.01483 7.90238 -10.10913 1.000 15.32473 126 LEU A O 1
ATOM 1389 N N . SER A 1 127 ? -10.89279 7.19566 -9.76905 1.000 15.35695 127 SER A N 1
ATOM 1390 C CA . SER A 1 127 ? -11.09449 6.86018 -8.36319 1.000 16.81764 127 SER A CA 1
ATOM 1391 C C . SER A 1 127 ? -11.39759 8.08872 -7.52146 1.000 15.59929 127 SER A C 1
ATOM 1392 O O . SER A 1 127 ? -11.08290 9.22821 -7.87293 1.000 15.46685 127 SER A O 1
ATOM 1400 N N . ARG A 1 128 ? -11.89151 7.82442 -6.32893 1.000 15.90026 128 ARG A N 1
ATOM 1401 C CA . ARG A 1 128 ? -12.31974 8.91019 -5.45972 1.000 16.06002 128 ARG A CA 1
ATOM 1402 C C . ARG A 1 128 ? -11.12720 9.71714 -4.95031 1.000 14.84810 128 ARG A C 1
ATOM 1403 O O . ARG A 1 128 ? -11.18454 10.94769 -4.91741 1.000 15.02411 128 ARG A O 1
ATOM 1424 N N . GLU A 1 129 ? -10.04672 9.03573 -4.60742 1.000 15.91970 129 GLU A N 1
ATOM 1425 C CA . GLU A 1 129 ? -8.84518 9.72974 -4.18428 1.000 16.27552 129 GLU A CA 1
ATOM 1426 C C . GLU A 1 129 ? -8.33626 10.63956 -5.29658 1.000 14.85638 129 GLU A C 1
ATOM 1427 O O . GLU A 1 129 ? -7.89262 11.75560 -5.03392 1.000 14.82292 129 GLU A O 1
ATOM 1439 N N . LYS A 1 130 ? -8.36070 10.15462 -6.55409 1.000 14.61624 130 LYS A N 1
ATOM 1440 C CA . LYS A 1 130 ? -7.93153 10.98251 -7.65636 1.000 14.38086 130 LYS A CA 1
ATOM 1441 C C . LYS A 1 130 ? -8.84420 12.19211 -7.88411 1.000 13.62466 130 LYS A C 1
ATOM 1442 O O . LYS A 1 130 ? -8.35963 13.26298 -8.23154 1.000 13.52613 130 LYS A O 1
ATOM 1461 N N . ILE A 1 131 ? -10.14188 12.03329 -7.67451 1.000 13.38313 131 ILE A N 1
ATOM 1462 C CA . ILE A 1 131 ? -11.03570 13.18126 -7.77210 1.000 13.21968 131 ILE A CA 1
ATOM 1463 C C . ILE A 1 131 ? -10.73759 14.20610 -6.68708 1.000 13.20733 131 ILE A C 1
ATOM 1464 O O . ILE A 1 131 ? -10.71686 15.40924 -6.94075 1.000 13.35360 131 ILE A O 1
ATOM 1480 N N . LEU A 1 132 ? -10.49755 13.75702 -5.44320 1.000 13.59235 132 LEU A N 1
ATOM 1481 C CA . LEU A 1 132 ? -10.12059 14.68618 -4.37749 1.000 13.72623 132 LEU A CA 1
ATOM 1482 C C . LEU A 1 132 ? -8.83118 15.42521 -4.73341 1.000 13.08607 132 LEU A C 1
ATOM 1483 O O . LEU A 1 132 ? -8.72708 16.63984 -4.50245 1.000 13.63463 132 LEU A O 1
ATOM 1499 N N . ALA A 1 133 ? -7.84850 14.71902 -5.30038 1.000 13.20045 133 ALA A N 1
ATOM 1500 C CA . ALA A 1 133 ? -6.62247 15.37834 -5.72907 1.000 13.12681 133 ALA A CA 1
ATOM 1501 C C . ALA A 1 133 ? -6.88225 16.39168 -6.83836 1.000 12.49208 133 ALA A C 1
ATOM 1502 O O . ALA A 1 133 ? -6.34150 17.50287 -6.80913 1.000 13.13265 133 ALA A O 1
ATOM 1509 N N . VAL A 1 134 ? -7.70813 16.03835 -7.81896 1.000 12.78276 134 VAL A N 1
ATOM 1510 C CA . VAL A 1 134 ? -8.00209 16.97289 -8.88632 1.000 12.16651 134 VAL A CA 1
ATOM 1511 C C . VAL A 1 134 ? -8.67204 18.23915 -8.33592 1.000 12.09622 134 VAL A C 1
ATOM 1512 O O . VAL A 1 134 ? -8.39509 19.34251 -8.76867 1.000 12.54752 134 VAL A O 1
ATOM 1525 N N . LEU A 1 135 ? -9.56627 18.08707 -7.32463 1.000 12.32591 135 LEU A N 1
ATOM 1526 C CA . LEU A 1 135 ? -10.17457 19.25248 -6.70673 1.000 12.70169 135 LEU A CA 1
ATOM 1527 C C . LEU A 1 135 ? -9.13188 20.19341 -6.10581 1.000 13.29046 135 LEU A C 1
ATOM 1528 O O . LEU A 1 135 ? -9.25002 21.41598 -6.22487 1.000 13.41525 135 LEU A O 1
ATOM 1544 N N . ALA A 1 136 ? -8.10426 19.64821 -5.43039 1.000 12.90178 136 ALA A N 1
ATOM 1545 C CA . ALA A 1 136 ? -7.01373 20.46153 -4.91967 1.000 13.57335 136 ALA A CA 1
ATOM 1546 C C . ALA A 1 136 ? -6.31854 21.20185 -6.04480 1.000 13.39841 136 ALA A C 1
ATOM 1547 O O . ALA A 1 136 ? -6.03565 22.41038 -5.92587 1.000 14.02589 136 ALA A O 1
ATOM 1554 N N . TYR A 1 137 ? -6.06511 20.52140 -7.18311 1.000 12.50779 137 TYR A N 1
ATOM 1555 C CA . TYR A 1 137 ? -5.48450 21.18142 -8.32874 1.000 12.45668 137 TYR A CA 1
ATOM 1556 C C . TYR A 1 137 ? -6.37874 22.30624 -8.84937 1.000 12.93860 137 TYR A C 1
ATOM 1557 O O . TYR A 1 137 ? -5.89265 23.40416 -9.17027 1.000 12.98037 137 TYR A O 1
ATOM 1575 N N . LEU A 1 138 ? -7.67629 22.07572 -8.97692 1.000 12.43046 138 LEU A N 1
ATOM 1576 C CA . LEU A 1 138 ? -8.56115 23.12524 -9.44843 1.000 12.66127 138 LEU A CA 1
ATOM 1577 C C . LEU A 1 138 ? -8.51644 24.34621 -8.56167 1.000 13.32082 138 LEU A C 1
ATOM 1578 O O . LEU A 1 138 ? -8.51058 25.47504 -9.03866 1.000 13.96845 138 LEU A O 1
ATOM 1594 N N . GLN A 1 139 ? -8.48443 24.14946 -7.24325 1.000 13.44244 139 GLN A N 1
ATOM 1595 C CA . GLN A 1 139 ? -8.37333 25.29855 -6.34316 1.000 14.99253 139 GLN A CA 1
ATOM 1596 C C . GLN A 1 139 ? -7.07980 26.06723 -6.54357 1.000 14.96751 139 GLN A C 1
ATOM 1597 O O . GLN A 1 139 ? -7.04255 27.26514 -6.26392 1.000 16.91867 139 GLN A O 1
ATOM 1611 N N . SER A 1 140 ? -6.01976 25.38842 -6.97338 1.000 15.16770 140 SER A N 1
ATOM 1612 C CA . SER A 1 140 ? -4.71964 26.03812 -7.21549 1.000 16.54800 140 SER A CA 1
ATOM 1613 C C . SER A 1 140 ? -4.71932 26.92857 -8.45886 1.000 15.88936 140 SER A C 1
ATOM 1614 O O . SER A 1 140 ? -3.72951 27.62825 -8.68131 1.000 18.22972 140 SER A O 1
ATOM 1622 N N . LEU A 1 141 ? -5.76902 26.90977 -9.28115 1.000 15.55524 141 LEU A N 1
ATOM 1623 C CA . LEU A 1 141 ? -5.82579 27.70414 -10.50640 1.000 15.92271 141 LEU A CA 1
ATOM 1624 C C . LEU A 1 141 ? -6.33037 29.08307 -10.12988 1.000 18.71568 141 LEU A C 1
ATOM 1625 O O . LEU A 1 141 ? -7.47365 29.48052 -10.33139 1.000 19.31346 141 LEU A O 1
ATOM 1641 N N . GLY A 1 142 ? -5.42350 29.82411 -9.52706 1.000 20.68540 142 GLY A N 1
ATOM 1642 C CA . GLY A 1 142 ? -5.70735 31.15632 -9.03530 1.000 23.91178 142 GLY A CA 1
ATOM 1643 C C . GLY A 1 142 ? -6.08282 31.26139 -7.57543 1.000 25.21398 142 GLY A C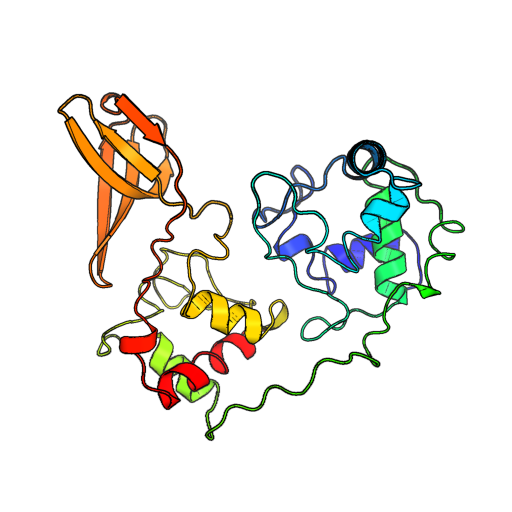 1
ATOM 1644 O O . GLY A 1 142 ? -6.31925 32.37883 -7.08589 1.000 29.68417 142 GLY A O 1
ATOM 1648 N N . GLY A 1 143 ? -6.19197 30.15560 -6.87548 1.000 23.41810 143 GLY A N 1
ATOM 1649 C CA . GLY A 1 143 ? -6.49567 30.13801 -5.46881 1.000 23.30125 143 GLY A CA 1
ATOM 1650 C C . GLY A 1 143 ? -5.53787 29.25798 -4.69033 1.000 22.51021 143 GLY A C 1
ATOM 1651 O O . GLY A 1 143 ? -4.42581 28.94074 -5.16559 1.000 22.91414 143 GLY A O 1
ATOM 1655 N N . GLU A 1 144 ? -5.97176 28.85220 -3.50508 1.000 22.95489 144 GLU A N 1
ATOM 1656 C CA . GLU A 1 144 ? -5.17438 28.09731 -2.58458 1.000 24.28693 144 GLU A CA 1
ATOM 1657 C C . GLU A 1 144 ? -5.93474 26.82320 -2.24537 1.000 22.42840 144 GLU A C 1
ATOM 1658 O O . GLU A 1 144 ? -7.08327 26.88871 -1.77572 1.000 26.03724 144 GLU A O 1
ATOM 1670 N N . PRO A 1 145 ? -5.34838 25.66841 -2.43826 1.000 19.69051 145 PRO A N 1
ATOM 1671 C CA . PRO A 1 145 ? -6.03309 24.43357 -2.04767 1.000 20.97296 145 PRO A CA 1
ATOM 1672 C C . PRO A 1 145 ? -6.30892 24.42721 -0.56379 1.000 22.04947 145 PRO A C 1
ATOM 1673 O O . PRO A 1 145 ? -5.47388 24.82028 0.24898 1.000 22.99804 145 PRO A O 1
ATOM 1684 N N . ASP A 1 146 ? -7.44631 23.86709 -0.20158 1.000 21.74884 146 ASP A N 1
ATOM 1685 C CA . ASP A 1 146 ? -7.89982 23.76812 1.18613 1.000 22.05345 146 ASP A CA 1
ATOM 1686 C C . ASP A 1 146 ? -8.19585 22.28100 1.40557 1.000 20.18626 146 ASP A C 1
ATOM 1687 O O . ASP A 1 146 ? -9.29414 21.77302 1.18769 1.000 18.73555 146 ASP A O 1
ATOM 1696 N N . LEU A 1 147 ? -7.18168 21.55472 1.83859 1.000 20.09760 147 LEU A N 1
ATOM 1697 C CA . LEU A 1 147 ? -7.26328 20.09977 1.86062 1.000 20.24396 147 LEU A CA 1
ATOM 1698 C C . LEU A 1 147 ? -8.27870 19.61139 2.87036 1.000 19.23221 147 LEU A C 1
ATOM 1699 O O . LEU A 1 147 ? -8.97151 18.63236 2.60647 1.000 17.50997 147 LEU A O 1
ATOM 1715 N N . ASP A 1 148 ? -8.34512 20.23928 4.04141 1.000 18.47055 148 ASP A N 1
ATOM 1716 C CA . ASP A 1 148 ? -9.33713 19.82907 5.02562 1.000 17.85058 148 ASP A CA 1
ATOM 1717 C C . ASP A 1 148 ? -10.73558 20.00643 4.47664 1.000 16.49358 148 ASP A C 1
ATOM 1718 O O . ASP A 1 148 ? -11.60095 19.15789 4.67919 1.000 16.24354 148 ASP A O 1
ATOM 1727 N N . ALA A 1 149 ? -10.97894 21.11913 3.79212 1.000 15.81970 149 ALA A N 1
ATOM 1728 C CA . ALA A 1 149 ? -12.29590 21.35094 3.23742 1.000 15.19295 149 ALA A CA 1
ATOM 1729 C C . ALA A 1 149 ? -12.61469 20.31710 2.15456 1.000 14.38201 149 ALA A C 1
ATOM 1730 O O . ALA A 1 149 ? -13.73747 19.80755 2.08886 1.000 14.75822 149 ALA A O 1
ATOM 1737 N N . ILE A 1 150 ? -11.65266 20.01657 1.28977 1.000 14.59186 150 ILE A N 1
ATOM 1738 C CA . ILE A 1 150 ? -11.85721 19.02579 0.24917 1.000 14.58626 150 ILE A CA 1
ATOM 1739 C C . ILE A 1 150 ? -12.21728 17.68382 0.87051 1.000 14.56381 150 ILE A C 1
AT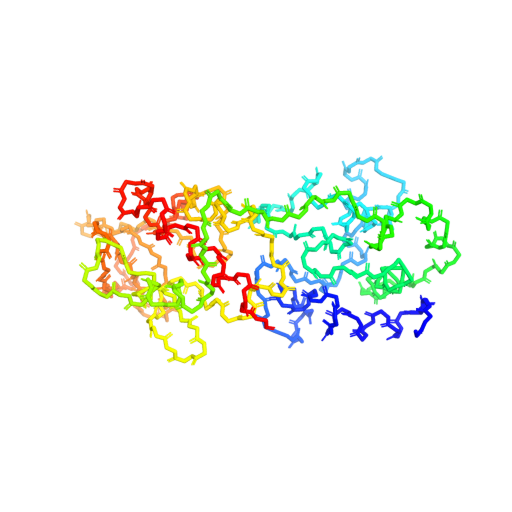OM 1740 O O . ILE A 1 150 ? -13.12352 16.99911 0.39532 1.000 14.90152 150 ILE A O 1
ATOM 1756 N N . MET A 1 151 ? -11.50557 17.27766 1.91197 1.000 14.77025 151 MET A N 1
ATOM 1757 C CA A MET A 1 151 ? -11.70432 15.93351 2.45864 0.647 15.51446 151 MET A CA 1
ATOM 1758 C CA B MET A 1 151 ? -11.70789 15.94877 2.47155 0.353 15.79003 151 MET A CA 1
ATOM 1759 C C . MET A 1 151 ? -13.11374 15.77304 3.01570 1.000 15.37738 151 MET A C 1
ATOM 1760 O O . MET A 1 151 ? -13.66095 14.65869 3.00161 1.000 16.53840 151 MET A O 1
ATOM 1785 N N . LYS A 1 152 ? -13.74839 16.85846 3.48526 1.000 15.02128 152 LYS A N 1
ATOM 1786 C CA . LYS A 1 152 ? -15.11285 16.74192 3.95989 1.000 14.85241 152 LYS A CA 1
ATOM 1787 C C . LYS A 1 152 ? -16.11012 16.42245 2.86696 1.000 15.16176 152 LYS A C 1
ATOM 1788 O O . LYS A 1 152 ? -17.21315 15.96551 3.18738 1.000 16.19346 152 LYS A O 1
ATOM 1807 N N . PHE A 1 153 ? -15.76950 16.62577 1.59414 1.000 14.55918 153 PHE A N 1
ATOM 1808 C CA . PHE A 1 153 ? -16.61326 16.24342 0.50183 1.000 14.74263 153 PHE A CA 1
ATOM 1809 C C . PHE A 1 153 ? -16.42349 14.78723 0.07201 1.000 15.19371 153 PHE A C 1
ATOM 1810 O O . PHE A 1 153 ? -17.12111 14.34559 -0.84427 1.000 15.88349 153 PHE A O 1
ATOM 1827 N N . LYS A 1 154 ? -15.55033 14.02849 0.72063 1.000 15.61063 154 LYS A N 1
ATOM 1828 C CA . LYS A 1 154 ? -15.28431 12.65744 0.30929 1.000 16.38295 154 LYS A CA 1
ATOM 1829 C C . LYS A 1 154 ? -16.56226 11.84294 0.21608 1.000 15.87242 154 LYS A C 1
ATOM 1830 O O . LYS A 1 154 ? -16.73713 11.05450 -0.71841 1.000 17.11445 154 LYS A O 1
ATOM 1849 N N . ASP A 1 155 ? -17.46563 11.99762 1.16997 1.000 15.72528 155 ASP A N 1
ATOM 1850 C CA . ASP A 1 155 ? -18.71330 11.25036 1.21199 1.000 16.59121 155 ASP A CA 1
ATOM 1851 C C . ASP A 1 155 ? -19.71439 11.62680 0.15692 1.000 17.51757 155 ASP A C 1
ATOM 1852 O O . ASP A 1 155 ? -20.73244 10.93651 0.03410 1.000 20.17946 155 ASP A O 1
ATOM 1861 N N . LYS A 1 156 ? -19.44877 12.65215 -0.66452 1.000 16.60478 156 LYS A N 1
ATOM 1862 C CA . LYS A 1 156 ? -20.30782 13.01882 -1.78308 1.000 17.32447 156 LYS A CA 1
ATOM 1863 C C . LYS A 1 156 ? -19.70492 12.58323 -3.10234 1.000 17.44836 156 LYS A C 1
ATOM 1864 O O . LYS A 1 156 ? -20.35189 12.69019 -4.15131 1.000 21.28936 156 LYS A O 1
ATOM 1883 N N . ILE A 1 157 ? -18.49065 12.08419 -3.12730 1.000 15.97004 157 ILE A N 1
ATOM 1884 C CA . ILE A 1 157 ? -17.85009 11.69429 -4.38138 1.000 16.82527 157 ILE A CA 1
ATOM 1885 C C . ILE A 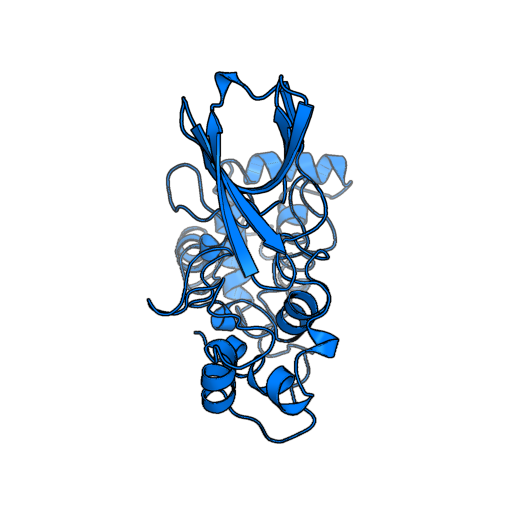1 157 ? -18.11073 10.20860 -4.61432 1.000 17.16299 157 ILE A C 1
ATOM 1886 O O . ILE A 1 157 ? -17.66677 9.38363 -3.80856 1.000 18.57554 157 ILE A O 1
ATOM 1902 N N . PRO A 1 158 ? -18.80444 9.82471 -5.70058 1.000 18.27040 158 PRO A N 1
ATOM 1903 C CA . PRO A 1 158 ? -19.04887 8.38401 -5.92871 1.000 19.15322 158 PRO A CA 1
ATOM 1904 C C . PRO A 1 158 ? -17.72998 7.65516 -6.18626 1.000 19.55753 158 PRO A C 1
ATOM 1905 O O . PRO A 1 158 ? -16.80737 8.21155 -6.75998 1.000 21.31759 158 PRO A O 1
ATOM 1916 N N . GLU A 1 159 ? -17.64646 6.39637 -5.74432 1.000 18.34583 159 GLU A N 1
ATOM 1917 C CA . GLU A 1 159 ? -16.46609 5.55676 -5.93140 1.000 18.58053 159 GLU A CA 1
ATOM 1918 C C . GLU A 1 159 ? -16.65006 4.83281 -7.26089 1.000 17.63739 159 GLU A C 1
ATOM 1919 O O . GLU A 1 159 ? -17.63896 4.12326 -7.46052 1.000 17.63277 159 GLU A O 1
ATOM 1931 N N . ALA A 1 160 ? -15.66490 4.94784 -8.13548 1.000 16.93196 160 ALA A N 1
ATOM 1932 C CA . ALA A 1 160 ? -15.75473 4.36740 -9.46165 1.000 16.99130 160 ALA A CA 1
ATOM 1933 C C . ALA A 1 160 ? -16.10011 2.89946 -9.39678 1.000 17.25716 160 ALA A C 1
ATOM 1934 O O . ALA A 1 160 ? -16.92991 2.41401 -10.18789 1.000 18.88515 160 ALA A O 1
ATOM 1941 N N . SER A 1 161 ? -15.42287 2.12620 -8.54245 1.000 18.46481 161 SER A N 1
ATOM 1942 C CA . SER A 1 161 ? -15.68202 0.69472 -8.50863 1.000 19.83542 161 SER A CA 1
ATOM 1943 C C . SER A 1 161 ? -17.13844 0.38842 -8.16871 1.000 18.79479 161 SER A C 1
ATOM 1944 O O . SER A 1 161 ? -17.62058 -0.72404 -8.49689 1.000 22.21429 161 SER A O 1
ATOM 1952 N N . LYS A 1 162 ? -17.82310 1.31527 -7.50989 1.000 19.18363 162 LYS A N 1
ATOM 1953 C CA . LYS A 1 162 ? -19.22603 1.16757 -7.13796 1.000 19.88501 162 LYS A CA 1
ATOM 1954 C C . LYS A 1 162 ? -20.18684 1.80701 -8.12242 1.000 20.51191 162 LYS A C 1
ATOM 1955 O O . LYS A 1 162 ? -21.35767 2.00764 -7.77776 1.000 21.26473 162 LYS A O 1
ATOM 1974 N N . THR A 1 163 ? -19.75832 2.07350 -9.34889 1.000 19.95617 163 THR A N 1
ATOM 1975 C CA . THR A 1 163 ? -20.60458 2.67727 -10.35735 1.000 19.36183 163 THR A CA 1
ATOM 1976 C C . THR A 1 163 ? -21.89688 1.89513 -10.47409 1.000 20.14389 163 THR A C 1
ATOM 1977 O O . THR A 1 163 ? -21.92442 0.66770 -10.41086 1.000 21.31575 163 THR A O 1
ATOM 1988 N N . LYS A 1 164 ? -22.97408 2.62559 -10.69267 1.000 20.84206 164 LYS A N 1
ATOM 1989 C CA . LYS A 1 164 ? -24.26351 2.00977 -10.91245 1.000 22.69198 164 LYS A CA 1
ATOM 1990 C C . LYS A 1 164 ? -24.58243 1.77055 -12.38608 1.000 22.61113 164 LYS A C 1
ATOM 1991 O O . LYS A 1 164 ? -25.62312 1.17293 -12.71952 1.000 24.76941 164 LYS A O 1
ATOM 2010 N N . VAL A 1 165 ? -23.72117 2.22458 -13.27002 1.000 21.44645 165 VAL A N 1
ATOM 2011 C CA . VAL A 1 165 ? -23.95481 2.07046 -14.69970 1.000 22.32641 165 VAL A CA 1
ATOM 2012 C C . VAL A 1 165 ? -24.00184 0.59587 -15.03328 1.000 24.05556 165 VAL A C 1
ATOM 2013 O O . VAL A 1 165 ? -23.11707 -0.18699 -14.64959 1.000 26.88944 165 VAL A O 1
ATOM 2026 N N . LYS A 1 166 ? -24.94206 0.25749 -15.83694 1.000 25.72424 166 LYS A N 1
ATOM 2027 C CA . LYS A 1 166 ? -25.09258 -1.12311 -16.26537 1.000 27.00110 166 LYS A CA 1
ATOM 2028 C C . LYS A 1 166 ? -24.22728 -1.41618 -17.48831 1.000 25.94222 166 LYS A C 1
ATOM 2029 O O . LYS A 1 166 ? -23.91878 -0.52493 -18.26976 1.000 25.96730 166 LYS A O 1
ATOM 2048 N N . PRO A 1 167 ? -23.76353 -2.65030 -17.64981 1.000 26.69634 167 PRO A N 1
ATOM 2049 C CA . PRO A 1 167 ? -23.02581 -2.99695 -18.87090 1.000 26.48872 167 PRO A CA 1
ATOM 2050 C C . PRO A 1 167 ? -23.79465 -2.62679 -20.13946 1.000 23.61861 167 PRO A C 1
ATOM 2051 O O . PRO A 1 167 ? -25.02180 -2.77961 -20.21687 1.000 25.57078 167 PRO A O 1
ATOM 2062 N N . TRP A 1 168 ? -23.07744 -2.15142 -21.14457 1.000 21.65446 168 TRP A N 1
ATOM 2063 C CA . TRP A 1 168 ? -23.63959 -1.88788 -22.45870 1.000 19.93841 168 TRP A CA 1
ATOM 2064 C C . TRP A 1 168 ? -23.76360 -3.20102 -23.22864 1.000 20.18288 168 TRP A C 1
ATOM 2065 O O . TRP A 1 168 ? -22.75427 -3.91315 -23.41675 1.000 23.97215 168 TRP A O 1
ATOM 2086 N N . VAL A 1 169 ? -24.97167 -3.55536 -23.59917 1.000 20.46760 169 VAL A N 1
ATOM 2087 C CA . VAL A 1 169 ? -25.24216 -4.82817 -24.24480 1.000 23.30832 169 VAL A CA 1
ATOM 2088 C C . VAL A 1 169 ? -26.09136 -4.57449 -25.47296 1.000 22.16673 169 VAL A C 1
ATOM 2089 O O . VAL A 1 169 ? -27.31778 -4.42783 -25.36333 1.000 24.82912 169 VAL A O 1
ATOM 2102 N N . PRO A 1 170 ? -25.52630 -4.53028 -26.67103 1.000 20.62903 170 PRO A N 1
ATOM 2103 C CA . PRO A 1 170 ? -26.34624 -4.30287 -27.85452 1.000 20.28920 170 PRO A CA 1
ATOM 2104 C C . PRO A 1 170 ? -27.23455 -5.50820 -28.09064 1.000 20.91871 170 PRO A C 1
ATOM 2105 O O . PRO A 1 170 ? -26.94961 -6.63302 -27.62474 1.000 21.71785 170 PRO A O 1
ATOM 2116 N N . PRO A 1 171 ? -28.33939 -5.30986 -28.80250 1.000 19.74812 171 PRO A N 1
ATOM 2117 C CA . PRO A 1 171 ? -29.33446 -6.37418 -28.95237 1.000 20.42740 171 PRO A CA 1
ATOM 2118 C C . PRO A 1 171 ? -29.02382 -7.40516 -30.02151 1.000 21.02452 171 PRO A C 1
ATOM 2119 O O . PRO A 1 171 ? -29.85544 -8.28247 -30.29933 1.000 22.12204 171 PRO A O 1
ATOM 2130 N N . LEU A 1 172 ? -27.85678 -7.30915 -30.65614 1.000 19.86434 172 LEU A N 1
ATOM 2131 C CA . LEU A 1 172 ? -27.42399 -8.31367 -31.58786 1.000 21.45011 172 LEU A CA 1
ATOM 2132 C C . LEU A 1 172 ? -25.89566 -8.32316 -31.45820 1.000 22.44232 172 LEU A C 1
ATOM 2133 O O . LEU A 1 172 ? -25.27905 -7.38119 -30.92776 1.000 22.51056 172 LEU A O 1
ATOM 2149 N N . ALA A 1 173 ? -25.28326 -9.39570 -31.96178 1.000 23.44910 173 ALA A N 1
ATOM 2150 C CA . ALA A 1 173 ? -23.86383 -9.58778 -31.78552 1.000 23.67662 173 ALA A CA 1
ATOM 2151 C C . ALA A 1 173 ? -23.13080 -8.72881 -32.80612 1.000 21.57313 173 ALA A C 1
ATOM 2152 O O . ALA A 1 173 ? -23.25397 -8.96271 -34.02169 1.000 24.43885 173 ALA A O 1
ATOM 2159 N N . VAL A 1 174 ? -22.32231 -7.77134 -32.32423 1.000 20.06810 174 VAL A N 1
ATOM 2160 C CA . VAL A 1 174 ? -21.53279 -6.89603 -33.19090 1.000 18.69083 174 VAL A CA 1
ATOM 2161 C C . VAL A 1 174 ? -20.12122 -6.76326 -32.63904 1.000 18.61754 174 VAL A C 1
ATOM 2162 O O . VAL A 1 174 ? -19.87157 -7.07483 -31.48275 1.000 22.28337 174 VAL A O 1
ATOM 2175 N N . THR A 1 175 ? -19.19821 -6.34293 -33.46410 1.000 17.84582 175 THR A N 1
ATOM 2176 C CA . THR A 1 175 ? -17.82690 -6.11351 -33.03235 1.000 17.40392 175 THR A CA 1
ATOM 2177 C C . THR A 1 175 ? -17.30581 -4.73098 -33.44364 1.000 16.62687 175 THR A C 1
ATOM 2178 O O . THR A 1 175 ? -17.81817 -4.08295 -34.35004 1.000 16.12359 175 THR A O 1
ATOM 2189 N N . ALA A 1 176 ? -16.22698 -4.32891 -32.77090 1.000 17.21044 176 ALA A N 1
ATOM 2190 C CA . ALA A 1 176 ? -15.58441 -3.06897 -33.11150 1.000 17.03738 176 ALA A CA 1
ATOM 2191 C C . ALA A 1 176 ? -15.04469 -3.08167 -34.52131 1.000 16.41733 176 ALA A C 1
ATOM 2192 O O . ALA A 1 176 ? -15.15301 -2.07749 -35.21915 1.000 16.72964 176 ALA A O 1
ATOM 2199 N N . GLU A 1 177 ? -14.45229 -4.19077 -34.94619 1.000 17.28235 177 GLU A N 1
ATOM 2200 C CA . GLU A 1 177 ? -13.93773 -4.28205 -36.30892 1.000 18.33401 177 GLU A CA 1
ATOM 2201 C C . GLU A 1 177 ? -15.04036 -4.16714 -37.34304 1.000 17.58097 177 GLU A C 1
ATOM 2202 O O . GLU A 1 177 ? -14.86829 -3.53185 -38.36840 1.000 18.02671 177 GLU A O 1
ATOM 2214 N N . GLU A 1 178 ? -16.19647 -4.77552 -37.07136 1.000 17.15390 178 GLU A N 1
ATOM 2215 C CA . GLU A 1 178 ? -17.34554 -4.62491 -37.93715 1.000 16.72910 178 GLU A CA 1
ATOM 2216 C C . GLU A 1 178 ? -17.75383 -3.16052 -38.01304 1.000 15.57957 178 GLU A C 1
ATOM 2217 O O . GLU A 1 178 ? -18.06225 -2.64528 -39.08120 1.000 16.79056 178 GLU A O 1
ATOM 2229 N N . GLY A 1 179 ? -17.75932 -2.47483 -36.87117 1.000 14.73898 179 GLY A N 1
ATOM 2230 C CA . GLY A 1 179 ? -18.11961 -1.06492 -36.87878 1.000 14.52737 179 GLY A CA 1
ATOM 2231 C C . GLY A 1 179 ? -17.12152 -0.17168 -37.57832 1.000 14.69356 179 GLY A C 1
ATOM 2232 O O . GLY A 1 179 ? -17.51235 0.81820 -38.18902 1.000 14.57026 179 GLY A O 1
ATOM 2236 N N . GLU A 1 180 ? -15.83251 -0.52721 -37.52286 1.000 15.00949 180 GLU A N 1
ATOM 2237 C CA . GLU A 1 180 ? -14.82703 0.22575 -38.25905 1.000 15.14929 180 GLU A CA 1
ATOM 2238 C C . GLU A 1 180 ? -15.12301 0.16755 -39.75806 1.000 16.23459 180 GLU A C 1
ATOM 2239 O O . GLU A 1 180 ? -15.01855 1.18200 -40.47725 1.000 15.66722 180 GLU A O 1
ATOM 2251 N N . GLN A 1 181 ? -15.50900 -1.02381 -40.23664 1.000 16.30977 181 GLN A N 1
ATOM 2252 C CA . GLN A 1 181 ? -15.81991 -1.17201 -41.65439 1.000 17.72295 181 GLN A CA 1
ATOM 2253 C C . GLN A 1 181 ? -16.98743 -0.28026 -42.02415 1.000 16.47811 181 GLN A C 1
ATOM 2254 O O . GLN A 1 181 ? -16.99075 0.37242 -43.07972 1.000 18.39276 181 GLN A O 1
ATOM 2268 N N . VAL A 1 182 ? -18.03058 -0.27088 -41.18685 1.000 15.87676 182 VAL A N 1
ATOM 2269 C CA . VAL A 1 182 ? -19.18634 0.56608 -41.46213 1.000 15.86038 182 VAL A CA 1
ATOM 2270 C C . VAL A 1 182 ? -18.77369 2.03632 -41.51728 1.000 15.41792 182 VAL A C 1
ATOM 2271 O O . VAL A 1 182 ? -19.18999 2.80521 -42.41092 1.000 16.24430 182 VAL A O 1
ATOM 2284 N N . PHE A 1 183 ? -18.00931 2.46164 -40.51402 1.000 14.37457 183 PHE A N 1
ATOM 2285 C CA . PHE A 1 183 ? -17.62889 3.86820 -40.33966 1.000 14.41966 183 PHE A CA 1
ATOM 2286 C C . PHE A 1 183 ? -17.01096 4.45207 -41.59661 1.000 14.56056 183 PHE A C 1
ATOM 2287 O O . PHE A 1 183 ? -17.25382 5.62332 -41.93523 1.000 14.66090 183 PHE A O 1
ATOM 2304 N N . PHE A 1 184 ? -16.19005 3.66238 -42.30485 1.000 15.60025 184 PHE A N 1
ATOM 2305 C CA . PHE A 1 184 ? -15.47188 4.12512 -43.47691 1.000 16.38225 184 PHE A CA 1
ATOM 2306 C C . PHE A 1 184 ? -16.07553 3.67298 -44.79620 1.000 17.80196 184 PHE A C 1
ATOM 2307 O O . PHE A 1 184 ? -15.47109 3.90794 -45.83658 1.000 19.32200 184 PHE A O 1
ATOM 2324 N N . ASP A 1 185 ? -17.25151 3.07586 -44.79722 1.000 17.72323 185 ASP A N 1
ATOM 2325 C CA . ASP A 1 185 ? -17.80392 2.46684 -46.00195 1.000 19.17423 185 ASP A CA 1
ATOM 2326 C C . ASP A 1 185 ? -18.45039 3.54739 -46.85653 1.000 19.17904 185 ASP A C 1
ATOM 2327 O O . ASP A 1 185 ? -19.52818 4.04614 -46.53817 1.000 19.51024 185 ASP A O 1
ATOM 2336 N N . GLU A 1 186 ? -17.81161 3.88263 -47.97834 1.000 19.81815 186 GLU A N 1
ATOM 2337 C CA . GLU A 1 186 ? -18.28685 4.92479 -48.86684 1.000 20.80249 186 GLU A CA 1
ATOM 2338 C C . GLU A 1 186 ? -19.47635 4.49415 -49.69732 1.000 21.47325 186 GLU A C 1
ATOM 2339 O O . GLU A 1 186 ? -20.08129 5.33812 -50.38001 1.000 22.75455 186 GLU A O 1
ATOM 2351 N N . SER A 1 187 ? -19.84064 3.21859 -49.66656 1.000 22.67769 187 SER A N 1
ATOM 2352 C CA . SER A 1 187 ? -21.00063 2.74478 -50.41204 1.000 24.24352 187 SER A CA 1
ATOM 2353 C C . SER A 1 187 ? -22.32043 2.91128 -49.67059 1.000 24.26155 187 SER A C 1
ATOM 2354 O O . SER A 1 187 ? -23.37952 2.78658 -50.31334 1.000 25.39047 187 SER A O 1
ATOM 2362 N N . LEU A 1 188 ? -22.28881 3.21852 -48.38065 1.000 22.21293 188 LEU A N 1
ATOM 2363 C CA . LEU A 1 188 ? -23.50258 3.44593 -47.62005 1.000 22.49740 188 LEU A CA 1
ATOM 2364 C C . LEU A 1 188 ? -24.07445 4.82206 -47.89827 1.000 22.80447 188 LEU A C 1
ATOM 2365 O O . LEU A 1 188 ? -23.42119 5.68347 -48.45566 1.000 23.67601 188 LEU A O 1
ATOM 2381 N N . ASP A 1 189 ? -25.29939 5.07448 -47.37847 1.000 23.41624 189 ASP A N 1
ATOM 2382 C CA . ASP A 1 189 ? -25.91185 6.37645 -47.53469 1.000 24.36931 189 ASP A CA 1
ATOM 2383 C C . ASP A 1 189 ? -25.42360 7.39320 -46.51038 1.000 23.55894 189 ASP A C 1
ATOM 2384 O O . ASP A 1 189 ? -25.70072 8.60907 -46.64849 1.000 24.59964 189 ASP A O 1
ATOM 2393 N N . VAL A 1 190 ? -24.66822 6.94256 -45.51068 1.000 21.06409 190 VAL A N 1
ATOM 2394 C CA . VAL A 1 190 ? -23.87553 7.82041 -44.65510 1.000 20.26216 190 VAL A CA 1
ATOM 2395 C C . VAL A 1 190 ? -22.53646 7.15431 -44.49342 1.000 18.99743 190 VAL A C 1
ATOM 2396 O O . VAL A 1 190 ? -22.48171 5.93648 -44.30650 1.000 18.31799 190 VAL A O 1
ATOM 2409 N N . THR A 1 191 ? -21.47161 7.95363 -44.51993 1.000 17.24750 191 THR A N 1
ATOM 2410 C CA . THR A 1 191 ? -20.11822 7.46974 -44.28897 1.000 16.12179 191 THR A CA 1
ATOM 2411 C C . THR A 1 191 ? -19.51847 8.38003 -43.23298 1.000 15.16108 191 THR A C 1
ATOM 2412 O O . THR A 1 191 ? -19.16750 9.54117 -43.52295 1.000 15.25997 191 THR A O 1
ATOM 2423 N N . CYS A 1 192 ? -19.39964 7.86434 -42.00686 1.000 14.05453 192 CYS A N 1
ATOM 2424 C CA . CYS A 1 192 ? -18.85423 8.70222 -40.94393 1.000 13.91251 192 CYS A CA 1
ATOM 2425 C C . CYS A 1 192 ? -17.49605 9.27097 -41.31919 1.000 13.71180 192 CYS A C 1
ATOM 2426 O O . CYS A 1 192 ? -17.18360 10.41029 -40.95399 1.000 13.95665 192 CYS A O 1
ATOM 2433 N N . GLY A 1 193 ? -16.68920 8.48202 -42.01858 1.000 14.18580 193 GLY A N 1
ATOM 2434 C CA . GLY A 1 193 ? -15.33448 8.88907 -42.35760 1.000 15.00246 193 GLY A CA 1
ATOM 2435 C C . GLY A 1 193 ? -15.26316 9.99344 -43.37802 1.000 15.01028 193 GLY A C 1
ATOM 2436 O O . GLY A 1 193 ? -14.17043 10.53481 -43.59037 1.000 16.13678 193 GLY A O 1
ATOM 2440 N N . LYS A 1 194 ? -16.36448 10.36684 -44.00852 1.000 14.88577 194 LYS A N 1
ATOM 2441 C CA A LYS A 1 194 ? -16.37396 11.55996 -44.83033 0.618 15.80989 194 LYS A CA 1
ATOM 2442 C CA B LYS A 1 194 ? -16.38151 11.55643 -44.82934 0.382 16.06605 194 LYS A CA 1
ATOM 2443 C C . LYS A 1 194 ? -16.21733 12.80770 -43.97875 1.000 15.66389 194 LYS A C 1
ATOM 2444 O O . LYS A 1 194 ? -15.85731 13.88224 -44.48294 1.000 16.88859 194 LYS A O 1
ATOM 2479 N N . CYS A 1 195 ? -16.55882 12.72660 -42.69462 1.000 14.02854 195 CYS A N 1
ATOM 2480 C CA . CYS A 1 195 ? -16.52820 13.88625 -41.83970 1.000 14.33926 195 CYS A CA 1
ATOM 2481 C C . CYS A 1 195 ? -15.69943 13.73971 -40.57948 1.000 13.46442 195 CYS A C 1
ATOM 2482 O O . CYS A 1 195 ? -15.48553 14.76385 -39.88307 1.000 14.80263 195 CYS A O 1
ATOM 2489 N N . HIS A 1 196 ? -15.25455 12.55212 -40.22627 1.000 13.38971 196 HIS A N 1
ATOM 2490 C CA . HIS A 1 196 ? -14.50499 12.35525 -39.01141 1.000 13.55067 196 HIS A CA 1
ATOM 2491 C C . HIS A 1 196 ? -13.27063 11.51649 -39.29648 1.000 14.60874 196 HIS A C 1
ATOM 2492 O O . HIS A 1 196 ? -13.34558 10.47276 -39.95276 1.000 16.13148 196 HIS A O 1
ATOM 2506 N N . MET A 1 197 ? -12.16412 11.94027 -38.71686 1.000 15.03960 197 MET A N 1
ATOM 2507 C CA . MET A 1 197 ? -10.88989 11.20041 -38.81219 1.000 16.95265 197 MET A CA 1
ATOM 2508 C C . MET A 1 197 ? -10.66333 10.35129 -37.56978 1.000 15.16698 197 MET A C 1
ATOM 2509 O O . MET A 1 197 ? -11.00096 10.76227 -36.42515 1.000 15.87954 197 MET A O 1
ATOM 2523 N N . VAL A 1 198 ? -10.06652 9.18639 -37.78667 1.000 16.14422 198 VAL A N 1
ATOM 2524 C CA . VAL A 1 198 ? -9.61500 8.34510 -36.70031 1.000 16.94744 198 VAL A CA 1
ATOM 2525 C C . VAL A 1 198 ? -8.21427 7.86605 -37.07473 1.000 18.84905 198 VAL A C 1
ATOM 2526 O O . VAL A 1 198 ? -8.05448 7.22525 -38.11190 1.000 19.01891 198 VAL A O 1
ATOM 2539 N N . ASN A 1 199 ? -7.21189 8.16422 -36.24624 1.000 20.89690 199 ASN A N 1
ATOM 2540 C CA . ASN A 1 199 ? -5.83949 7.67563 -36.47642 1.000 24.48727 199 ASN A CA 1
ATOM 2541 C C . ASN A 1 199 ? -5.41382 7.88850 -37.92848 1.000 25.17445 199 ASN A C 1
ATOM 2542 O O . ASN A 1 199 ? -4.76428 7.04073 -38.54096 1.000 27.48065 199 ASN A O 1
ATOM 2553 N N . GLY A 1 200 ? -5.62889 9.08449 -38.42831 1.000 24.09903 200 GLY A N 1
ATOM 2554 C CA . GLY A 1 200 ? -5.11421 9.45241 -39.74981 1.000 24.56996 200 GLY A CA 1
ATOM 2555 C C . GLY A 1 200 ? -5.99032 9.00150 -40.91899 1.000 23.14849 200 GLY A C 1
ATOM 2556 O O . GLY A 1 200 ? -5.72969 9.39951 -42.05657 1.000 25.99615 200 GLY A O 1
ATOM 2560 N N . LYS A 1 201 ? -7.03993 8.22483 -40.68439 1.000 21.67800 201 LYS A N 1
ATOM 2561 C CA . LYS A 1 201 ? -7.97588 7.81788 -41.72527 1.000 20.48728 201 LYS A CA 1
ATOM 2562 C C . LYS A 1 201 ? -9.23280 8.67417 -41.69325 1.000 19.49214 201 LYS A C 1
ATOM 2563 O O . LYS A 1 201 ? -9.65342 9.09216 -40.64407 1.000 20.54734 201 LYS A O 1
ATOM 2582 N N . GLY A 1 202 ? -9.83925 8.90651 -42.83287 1.000 20.08877 202 GLY A N 1
ATOM 2583 C CA . GLY A 1 202 ? -11.02568 9.72937 -42.96795 1.000 19.81668 202 GLY A CA 1
ATOM 2584 C C . GLY A 1 202 ? -10.70629 11.15138 -43.44739 1.000 20.91592 202 GLY A C 1
ATOM 2585 O O . GLY A 1 202 ? -9.59019 11.47292 -43.86126 1.000 23.09896 202 GLY A O 1
ATOM 2589 N N . GLN A 1 203 ? -11.68282 12.01430 -43.38434 1.000 19.36413 203 GLN A N 1
ATOM 2590 C CA . GLN A 1 203 ? -11.65222 13.39640 -43.82580 1.000 19.82335 203 GLN A CA 1
ATOM 2591 C C . GLN A 1 203 ? -12.22654 14.29412 -42.75638 1.000 18.90140 203 GLN A C 1
ATOM 2592 O O . GLN A 1 203 ? -13.25837 13.97492 -42.17981 1.000 19.44130 203 GLN A O 1
ATOM 2606 N N . LYS A 1 204 ? -11.59261 15.41836 -42.49922 1.000 19.25096 204 LYS A N 1
ATOM 2607 C CA . LYS A 1 204 ? -12.00253 16.28117 -41.40977 1.000 19.68984 204 LYS A CA 1
ATOM 2608 C C . LYS A 1 204 ? -13.11932 17.23621 -41.83350 1.000 19.54878 204 LYS A C 1
ATOM 2609 O O . LYS A 1 204 ? -12.97200 18.06797 -42.75519 1.000 21.81120 204 LYS A O 1
ATOM 2628 N N . VAL A 1 205 ? -14.26422 17.09694 -41.18502 1.000 17.12932 205 VAL A N 1
ATOM 2629 C CA . VAL A 1 205 ? -15.34049 18.07126 -41.23479 1.000 15.77701 205 VAL A CA 1
ATOM 2630 C C . VAL A 1 205 ? -15.75510 18.32754 -39.79414 1.000 15.73176 205 VAL A C 1
ATOM 2631 O O . VAL A 1 205 ? -15.62647 19.45420 -39.28546 1.000 16.83795 205 VAL A O 1
ATOM 2644 N N . GLY A 1 206 ? -16.25923 17.29709 -39.11395 1.000 14.63692 206 GLY A N 1
ATOM 2645 C CA . GLY A 1 206 ? -16.37586 17.33181 -37.67121 1.000 14.03903 206 GLY A CA 1
ATOM 2646 C C . GLY A 1 206 ? -15.09444 16.95338 -36.98425 1.000 14.01033 206 GLY A C 1
ATOM 2647 O O . GLY A 1 206 ? -14.06272 16.79310 -37.62058 1.000 14.96937 206 GLY A O 1
ATOM 2651 N N . PRO A 1 207 ? -15.13517 16.83790 -35.67022 1.000 13.57365 207 PRO A N 1
ATOM 2652 C CA . PRO A 1 207 ? -13.91656 16.62523 -34.89891 1.000 15.14385 207 PRO A CA 1
ATOM 2653 C C . PRO A 1 207 ? -13.33271 15.23651 -35.12352 1.000 14.63979 207 PRO A C 1
ATOM 2654 O O . PRO A 1 207 ? -14.03936 14.24789 -35.38457 1.000 13.98498 207 PRO A O 1
ATOM 2665 N N . GLU A 1 208 ? -12.02859 15.14844 -34.93365 1.000 15.50078 208 GLU A N 1
ATOM 2666 C CA . GLU A 1 208 ? -11.35022 13.86705 -34.87740 1.000 16.42460 208 GLU A CA 1
ATOM 2667 C C . GLU A 1 208 ? -11.91241 13.04743 -33.72785 1.000 15.11372 208 GLU A C 1
ATOM 2668 O O . GLU A 1 208 ? -12.11911 13.57599 -32.62870 1.000 15.86054 208 GLU A O 1
ATOM 2680 N N . LEU A 1 209 ? -12.12492 11.75739 -33.95625 1.000 13.64196 209 LEU A N 1
ATOM 2681 C CA . LEU A 1 209 ? -12.72108 10.88580 -32.95525 1.000 13.74450 209 LEU A CA 1
ATOM 2682 C C . LEU A 1 209 ? -11.71600 9.95547 -32.28836 1.000 14.51255 209 LEU A C 1
ATOM 2683 O O . LEU A 1 209 ? -12.06476 9.26123 -31.34521 1.000 14.73637 209 LEU A O 1
ATOM 2699 N N . THR A 1 210 ? -10.44898 9.96560 -32.71823 1.000 15.54648 210 THR A N 1
ATOM 2700 C CA . THR A 1 210 ? -9.40513 9.22378 -32.03772 1.000 15.95199 210 THR A CA 1
ATOM 2701 C C . THR A 1 210 ? -9.48625 9.46740 -30.55294 1.000 15.85600 210 THR A C 1
ATOM 2702 O O . THR A 1 210 ? -9.57809 10.61808 -30.10585 1.000 17.03602 210 THR A O 1
ATOM 2713 N N . GLY A 1 211 ? -9.44117 8.37872 -29.77818 1.000 15.73309 211 GLY A N 1
ATOM 2714 C CA . GLY A 1 211 ? -9.40295 8.48767 -28.33425 1.000 16.46032 211 GLY A CA 1
ATOM 2715 C C . GLY A 1 211 ? -10.75083 8.70093 -27.66055 1.000 15.67383 211 GLY A C 1
ATOM 2716 O O . GLY A 1 211 ? -10.80547 8.66220 -26.42873 1.000 15.91315 211 GLY A O 1
ATOM 2720 N N . ILE A 1 212 ? -11.85142 8.89781 -28.39809 1.000 14.20499 212 ILE A N 1
ATOM 2721 C CA . ILE A 1 212 ? -13.11075 9.27258 -27.73340 1.000 13.52879 212 ILE A CA 1
ATOM 2722 C C . ILE A 1 212 ? -13.69346 8.12663 -26.90476 1.000 12.93591 212 ILE A C 1
ATOM 2723 O O . ILE A 1 212 ? -14.45745 8.37259 -25.95875 1.000 13.30258 212 ILE A O 1
ATOM 2739 N N . GLY A 1 213 ? -13.36725 6.88854 -27.23243 1.000 13.33176 213 GLY A N 1
ATOM 2740 C CA . GLY A 1 213 ? -13.85586 5.76637 -26.47327 1.000 13.41947 213 GLY A CA 1
ATOM 2741 C C . GLY A 1 213 ? -13.25178 5.64971 -25.08342 1.000 13.90152 213 GLY A C 1
ATOM 2742 O O . GLY A 1 213 ? -13.81441 4.93640 -24.25308 1.000 13.97920 213 GLY A O 1
ATOM 2746 N N . ALA A 1 214 ? -12.17006 6.35012 -24.81454 1.000 14.26756 214 ALA A N 1
ATOM 2747 C CA . ALA A 1 214 ? -11.62298 6.41227 -23.48183 1.000 14.97816 214 ALA A CA 1
ATOM 2748 C C . ALA A 1 214 ? -12.33259 7.43804 -22.61725 1.000 14.75352 214 ALA A C 1
ATOM 2749 O O . ALA A 1 214 ? -12.04085 7.52561 -21.43191 1.000 16.07305 214 ALA A O 1
ATOM 2756 N N . ILE A 1 215 ? -13.18265 8.29322 -23.20617 1.000 13.30284 215 ILE A N 1
ATOM 2757 C CA . ILE A 1 215 ? -13.74002 9.48089 -22.56638 1.000 13.25625 215 ILE A CA 1
ATOM 2758 C C . ILE A 1 215 ? -15.24651 9.39248 -22.41294 1.000 13.04448 215 ILE A C 1
ATOM 2759 O O . ILE A 1 215 ? -15.79637 9.66276 -21.34959 1.000 13.74066 215 ILE A O 1
ATOM 2775 N N . GLN A 1 216 ? -15.92830 9.10562 -23.52112 1.000 12.64543 216 GLN A N 1
ATOM 2776 C CA . GLN A 1 216 ? -17.35828 9.22839 -23.60105 1.000 12.89069 216 GLN A CA 1
ATOM 2777 C C . GLN A 1 216 ? -18.08715 7.90018 -23.41857 1.000 12.87445 216 GLN A C 1
ATOM 2778 O O . GLN A 1 216 ? -17.56111 6.82840 -23.59160 1.000 13.78007 216 GLN A O 1
ATOM 2792 N N . THR A 1 217 ? -19.39655 8.04426 -23.09564 1.000 12.98514 217 THR A N 1
ATOM 2793 C CA . THR A 1 217 ? -20.25508 6.90941 -22.84083 1.000 12.77895 217 THR A CA 1
ATOM 2794 C C . THR A 1 217 ? -20.92769 6.41550 -24.12177 1.000 12.78324 217 THR A C 1
ATOM 2795 O O . THR A 1 217 ? -21.11368 7.17485 -25.08745 1.000 12.53963 217 THR A O 1
ATOM 2806 N N . PRO A 1 218 ? -21.37099 5.14819 -24.14916 1.000 13.03653 218 PRO A N 1
ATOM 2807 C CA . PRO A 1 218 ? -22.17803 4.68381 -25.28664 1.000 13.16436 218 PRO A CA 1
ATOM 2808 C C . PRO A 1 218 ? -23.41648 5.52454 -25.45227 1.000 12.92934 218 PRO A C 1
ATOM 2809 O O . PRO A 1 218 ? -23.83599 5.76618 -26.60035 1.000 13.02373 218 PRO A O 1
ATOM 2820 N N . GLN A 1 219 ? -24.05891 5.96438 -24.37818 1.000 12.79428 219 GLN A N 1
ATOM 2821 C CA . GLN A 1 219 ? -25.21875 6.82420 -24.49249 1.000 13.07670 219 GLN A CA 1
ATOM 2822 C C . GLN A 1 219 ? -24.90130 8.12519 -25.21463 1.000 12.66978 219 GLN A C 1
ATOM 2823 O O . GLN A 1 219 ? -25.72227 8.60707 -26.01929 1.000 12.64366 219 GLN A O 1
ATOM 2837 N N . TYR A 1 220 ? -23.73818 8.72557 -24.93946 1.000 12.09860 220 TYR A N 1
ATOM 2838 C CA . TYR A 1 220 ? -23.34108 9.92034 -25.65119 1.000 11.57571 220 TYR A CA 1
ATOM 2839 C C . TYR A 1 220 ? -23.14593 9.61621 -27.13838 1.000 10.96814 220 TYR A C 1
ATOM 2840 O O . TYR A 1 220 ? -23.46009 10.44822 -27.98583 1.000 11.44418 220 TYR A O 1
ATOM 2858 N N . PHE A 1 221 ? -22.61655 8.45485 -27.45996 1.000 11.59432 221 PHE A N 1
ATOM 2859 C CA . PHE A 1 221 ? -22.49138 8.06209 -28.86264 1.000 11.65439 221 PHE A CA 1
ATOM 2860 C C . PHE A 1 221 ? -23.85022 7.92306 -29.53441 1.000 11.73935 221 PHE A C 1
ATOM 2861 O O . PHE A 1 221 ? -24.03548 8.37619 -30.65345 1.000 11.74966 221 PHE A O 1
ATOM 2878 N N . VAL A 1 222 ? -24.79435 7.25554 -28.87531 1.000 11.80133 222 VAL A N 1
ATOM 2879 C CA . VAL A 1 222 ? -26.15726 7.13456 -29.40242 1.000 11.93457 222 VAL A CA 1
ATOM 2880 C C . VAL A 1 222 ? -26.73443 8.50348 -29.70473 1.000 11.67178 222 VAL A C 1
ATOM 2881 O O . VAL A 1 222 ? -27.26519 8.75214 -30.80678 1.000 12.29364 222 VAL A O 1
ATOM 2894 N N . GLU A 1 223 ? -26.69781 9.39741 -28.72048 1.000 11.76437 223 GLU A N 1
ATOM 2895 C CA . GLU A 1 223 ? -27.25329 10.71498 -28.87113 1.000 12.00963 223 GLU A CA 1
ATOM 2896 C C . GLU A 1 223 ? -26.48852 11.49653 -29.96632 1.000 11.44996 223 GLU A C 1
ATOM 2897 O O . GLU A 1 223 ? -27.10230 12.21444 -30.75368 1.000 11.96411 223 GLU A O 1
ATOM 2909 N N . SER A 1 224 ? -25.18196 11.37096 -30.01307 1.000 11.42854 224 SER A N 1
ATOM 2910 C CA . SER A 1 224 ? -24.41601 12.08725 -31.00337 1.000 11.24569 224 SER A CA 1
ATOM 2911 C C . SER A 1 224 ? -24.79932 11.64273 -32.41023 1.000 11.27412 224 SER A C 1
ATOM 2912 O O . SER A 1 224 ? -24.82827 12.45213 -33.35174 1.000 11.62082 224 SER A O 1
ATOM 2920 N N . ILE A 1 225 ? -25.05585 10.34780 -32.59282 1.000 11.06815 225 ILE A N 1
ATOM 2921 C CA . ILE A 1 225 ? -25.36340 9.82722 -33.90763 1.000 11.41296 225 ILE A CA 1
ATOM 2922 C C . ILE A 1 225 ? -26.76948 10.21010 -34.33302 1.000 11.68436 225 ILE A C 1
ATOM 2923 O O . ILE A 1 225 ? -26.98174 10.63989 -35.46859 1.000 12.32916 225 ILE A O 1
ATOM 2939 N N . LEU A 1 226 ? -27.74049 10.02686 -33.42885 1.000 11.52258 226 LEU A N 1
ATOM 2940 C CA . LEU A 1 226 ? -29.17267 10.15442 -33.74123 1.000 11.79500 226 LEU A CA 1
ATOM 2941 C C . LEU A 1 226 ? -29.75752 11.51081 -33.41365 1.000 12.36838 226 LEU A C 1
ATOM 2942 O O . LEU A 1 226 ? -30.81519 11.82480 -33.98532 1.000 14.20505 226 LEU A O 1
ATOM 2958 N N . GLU A 1 227 ? -29.17123 12.26529 -32.51178 1.000 12.31980 227 GLU A N 1
ATOM 2959 C CA . GLU A 1 227 ? -29.66348 13.57376 -32.08830 1.000 12.77043 227 GLU A CA 1
ATOM 2960 C C . GLU A 1 227 ? -28.51845 14.55536 -32.18367 1.000 11.77241 227 GLU A C 1
ATOM 2961 O O . GLU A 1 227 ? -28.05093 15.10092 -31.15968 1.000 12.31191 227 GLU A O 1
ATOM 2973 N N . PRO A 1 228 ? -28.01518 14.80963 -33.39274 1.000 11.99518 228 PRO A N 1
ATOM 2974 C CA . PRO A 1 228 ? -26.73944 15.53684 -33.50153 1.000 12.50436 228 PRO A CA 1
ATOM 2975 C C . PRO A 1 228 ? -26.72370 16.92638 -32.95907 1.000 11.83500 228 PRO A C 1
ATOM 2976 O O . PRO A 1 228 ? -25.64910 17.40361 -32.58001 1.000 12.21422 228 PRO A O 1
ATOM 2987 N N . SER A 1 229 ? -27.85633 17.62809 -32.93185 1.000 12.26761 229 SER A N 1
ATOM 2988 C CA . SER A 1 229 ? -27.87105 18.98575 -32.44031 1.000 13.20178 229 SER A CA 1
ATOM 2989 C C . SER A 1 229 ? -28.13817 19.07466 -30.93197 1.000 13.33368 229 SER A C 1
ATOM 2990 O O . SER A 1 229 ? -28.12470 20.18181 -30.38202 1.000 15.23248 229 SER A O 1
ATOM 2998 N N . ALA A 1 230 ? -28.28647 17.94716 -30.24953 1.000 13.15038 230 ALA A N 1
ATOM 2999 C CA . ALA A 1 230 ? -28.46932 17.99950 -28.78341 1.000 14.18240 230 ALA A CA 1
ATOM 3000 C C . ALA A 1 230 ? -27.23093 18.58167 -28.10214 1.000 13.95318 230 ALA A C 1
ATOM 3001 O O . ALA A 1 230 ? -27.36442 19.29315 -27.08597 1.000 16.46874 230 ALA A O 1
ATOM 3008 N N . VAL A 1 231 ? -26.06487 18.20667 -28.56945 1.000 13.86652 231 VAL A N 1
ATOM 3009 C CA . VAL A 1 231 ? -24.77094 18.71203 -28.08103 1.000 14.60350 231 VAL A CA 1
ATOM 3010 C C . VAL A 1 231 ? -24.02898 19.14357 -29.32328 1.000 13.95556 231 VAL A C 1
ATOM 3011 O O . VAL A 1 231 ? -23.89164 18.33803 -30.23727 1.000 15.02819 231 VAL A O 1
ATOM 3024 N N . ILE A 1 232 ? -23.54128 20.37155 -29.36286 1.000 13.97185 232 ILE A N 1
ATOM 3025 C CA A ILE A 1 232 ? -22.70094 20.80536 -30.47252 0.479 13.95965 232 ILE A CA 1
ATOM 3026 C CA B ILE A 1 232 ? -22.71258 20.82840 -30.47502 0.521 13.74223 232 ILE A CA 1
ATOM 3027 C C . ILE A 1 232 ? -21.30011 21.00384 -29.94338 1.000 13.27518 232 ILE A C 1
ATOM 3028 O O . ILE A 1 232 ? -21.05850 21.89553 -29.10168 1.000 14.93605 232 ILE A O 1
ATOM 3057 N N . VAL A 1 233 ? -20.36738 20.21050 -30.42309 1.000 12.40618 233 VAL A N 1
ATOM 3058 C CA . VAL A 1 233 ? -18.95707 20.35506 -30.02857 1.000 12.82695 233 VAL A CA 1
ATOM 3059 C C . VAL A 1 233 ? -18.52415 21.78619 -30.29745 1.000 12.93154 233 VAL A C 1
ATOM 3060 O O . VAL A 1 233 ? -18.70850 22.31643 -31.40639 1.000 13.63044 233 VAL A O 1
ATOM 3073 N N . LYS A 1 234 ? -17.86043 22.38208 -29.31251 1.000 13.01281 234 LYS A N 1
ATOM 3074 C CA . LYS A 1 234 ? -17.44515 23.76325 -29.41511 1.000 13.83020 234 LYS A CA 1
ATOM 3075 C C . LYS A 1 234 ? -16.57814 23.97721 -30.66255 1.000 14.21806 234 LYS A C 1
ATOM 3076 O O . LYS A 1 234 ? -15.62432 23.24449 -30.92811 1.000 15.20373 234 LYS A O 1
ATOM 3095 N N . GLY A 1 235 ? -16.90349 25.03509 -31.41452 1.000 15.37609 235 GLY A N 1
ATOM 3096 C CA . GLY A 1 235 ? -16.16799 25.36934 -32.62449 1.000 17.04447 235 GLY A CA 1
ATOM 3097 C C . GLY A 1 235 ? -16.76601 24.77739 -33.87561 1.000 16.54130 235 GLY A C 1
ATOM 3098 O O . GLY A 1 235 ? -16.39666 25.20010 -34.99327 1.000 19.35719 235 GLY A O 1
ATOM 3102 N N . TYR A 1 236 ? -17.67315 23.83739 -33.76458 1.000 15.02586 236 TYR A N 1
ATOM 3103 C CA . TYR A 1 236 ? -18.25813 23.16509 -34.90513 1.000 15.25271 236 TYR A CA 1
ATOM 3104 C C . TYR A 1 236 ? -19.69259 23.57451 -35.11757 1.000 15.78937 236 TYR A C 1
ATOM 3105 O O . TYR A 1 236 ? -20.48039 22.83372 -35.68643 1.000 18.17772 236 TYR A O 1
ATOM 3123 N N . GLU A 1 237 ? -20.04584 24.77996 -34.69043 1.000 16.35848 237 GLU A N 1
ATOM 3124 C CA . GLU A 1 237 ? -21.36683 25.31883 -34.90330 1.000 15.74384 237 GLU A CA 1
ATOM 3125 C C . GLU A 1 237 ? -21.59732 25.62783 -36.38640 1.000 14.09065 237 GLU A C 1
ATOM 3126 O O . GLU A 1 237 ? -20.68655 25.97438 -37.12890 1.000 15.81630 237 GLU A O 1
ATOM 3138 N N . THR A 1 238 ? -22.81299 25.54942 -36.82501 1.000 15.74254 238 THR A N 1
ATOM 3139 C C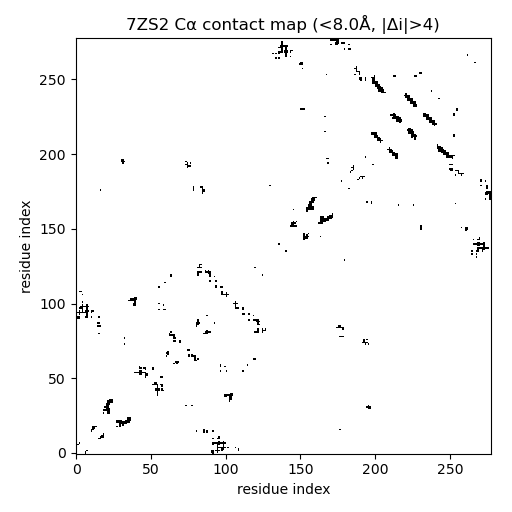A . THR A 1 238 ? -23.20581 26.08847 -38.11171 1.000 14.98153 238 THR A CA 1
ATOM 3140 C C . THR A 1 238 ? -23.33474 27.58061 -37.96499 1.000 14.76137 238 THR A C 1
ATOM 3141 O O . THR A 1 238 ? -23.91863 28.03473 -36.99309 1.000 18.28985 238 THR A O 1
ATOM 3152 N N . VAL A 1 239 ? -22.85149 28.32631 -38.97419 1.000 14.74152 239 VAL A N 1
ATOM 3153 C CA . VAL A 1 239 ? -23.10764 29.74338 -39.11078 1.000 15.35898 239 VAL A CA 1
ATOM 3154 C C . VAL A 1 239 ? -23.97072 29.98970 -40.32755 1.000 14.84011 239 VAL A C 1
ATOM 3155 O O . VAL A 1 239 ? -23.88440 29.26949 -41.32477 1.000 15.42353 239 VAL A O 1
ATOM 3168 N N . PHE A 1 240 ? -24.82929 30.99755 -40.22998 1.000 14.94637 240 PHE A N 1
ATOM 3169 C CA . PHE A 1 240 ? -25.60710 31.51099 -41.34714 1.000 14.81925 240 PHE A CA 1
ATOM 3170 C C . PHE A 1 240 ? -24.96587 32.83502 -41.78275 1.000 15.70233 240 PHE A C 1
ATOM 3171 O O . PHE A 1 240 ? -24.82806 33.75885 -40.95995 1.000 17.62916 240 PHE A O 1
ATOM 3188 N N . VAL A 1 241 ? -24.51829 32.87608 -43.01308 1.000 15.58552 241 VAL A N 1
ATOM 3189 C CA . VAL A 1 241 ? -23.83340 34.02771 -43.59092 1.000 16.32103 241 VAL A CA 1
ATOM 3190 C C . VAL A 1 241 ? -24.73950 34.61254 -44.66230 1.000 16.79547 241 VAL A C 1
ATOM 3191 O O . VAL A 1 241 ? -25.37967 33.87113 -45.43209 1.000 16.53228 241 VAL A O 1
ATOM 3204 N N . ILE A 1 242 ? -24.73483 35.93504 -44.78007 1.000 18.53168 242 ILE A N 1
ATOM 3205 C CA . ILE A 1 242 ? -25.36277 36.61745 -45.89057 1.000 20.79898 242 ILE A CA 1
ATOM 3206 C C . ILE A 1 242 ? -24.31536 37.57490 -46.45941 1.000 21.65031 242 ILE A C 1
ATOM 3207 O O . ILE A 1 242 ? -23.71510 38.35755 -45.71569 1.000 22.74298 242 ILE A O 1
ATOM 3223 N N . THR A 1 243 ? -24.09959 37.52634 -47.76486 1.000 22.57472 243 THR A N 1
ATOM 3224 C CA . THR A 1 243 ? -23.18740 38.45714 -48.40585 1.000 24.36700 243 THR A CA 1
ATOM 3225 C C . THR A 1 243 ? -23.91388 39.74237 -48.80745 1.000 27.73471 243 THR A C 1
ATOM 3226 O O . THR A 1 243 ? -25.14276 39.84243 -48.79977 1.000 28.65937 243 THR A O 1
ATOM 3237 N N . ALA A 1 244 ? -23.10290 40.74434 -49.16716 1.000 30.62557 244 ALA A N 1
ATOM 3238 C CA . ALA A 1 244 ? -23.63111 42.00957 -49.66485 1.000 32.06156 244 ALA A CA 1
ATOM 3239 C C . ALA A 1 244 ? -24.54492 41.79775 -50.87508 1.000 34.29645 244 ALA A C 1
ATOM 3240 O O . ALA A 1 244 ? -25.50723 42.55227 -51.07476 1.000 38.82334 244 ALA A O 1
ATOM 3247 N N . ASP A 1 245 ? -24.21463 40.84860 -51.74633 1.000 34.20807 245 ASP A N 1
ATOM 3248 C CA . ASP A 1 245 ? -25.02730 40.54426 -52.92994 1.000 35.34513 245 ASP A CA 1
ATOM 3249 C C . ASP A 1 245 ? -26.30716 39.76495 -52.57557 1.000 33.52274 245 ASP A C 1
ATOM 3250 O O . ASP A 1 245 ? -27.06455 39.39751 -53.49345 1.000 34.22124 245 ASP A O 1
ATOM 3259 N N . GLY A 1 246 ? -26.55454 39.50000 -51.28857 1.000 30.59495 246 GLY A N 1
ATOM 3260 C CA . GLY A 1 246 ? -27.74381 38.79459 -50.86360 1.000 29.23803 246 GLY A CA 1
ATOM 3261 C C . GLY A 1 246 ? -27.69167 37.29775 -50.96886 1.000 26.38105 246 GLY A C 1
ATOM 3262 O O . GLY A 1 246 ? -28.75926 36.65758 -50.92948 1.000 28.87291 246 GLY A O 1
ATOM 3266 N N . ILE A 1 247 ? -26.50702 36.71612 -51.04834 1.000 25.28235 247 ILE A N 1
ATOM 3267 C CA . ILE A 1 247 ? -26.41942 35.26249 -51.16109 1.000 22.79862 247 ILE A CA 1
ATOM 3268 C C . ILE A 1 247 ? -26.27698 34.66678 -49.77521 1.000 19.26391 247 ILE A C 1
ATOM 3269 O O . ILE A 1 247 ? -25.39266 35.07176 -49.01677 1.000 19.55677 247 ILE A O 1
ATOM 3285 N N . PRO A 1 248 ? -27.07545 33.65498 -49.45239 1.000 18.24915 248 PRO A N 1
ATOM 3286 C CA . PRO A 1 248 ? -26.95004 32.96580 -48.16786 1.000 16.90788 248 PRO A CA 1
ATOM 3287 C C . PRO A 1 248 ? -26.04857 31.75785 -48.26122 1.000 15.86270 248 PRO A C 1
ATOM 3288 O O . PRO A 1 248 ? -26.08017 31.01396 -49.23643 1.000 17.36062 248 PRO A O 1
ATOM 3299 N N . TYR A 1 249 ? -25.29107 31.52106 -47.18643 1.000 15.30900 249 TYR A N 1
ATOM 3300 C CA . TYR A 1 249 ? -24.48513 30.30518 -47.04109 1.000 15.09693 249 TYR A CA 1
ATOM 3301 C C . TYR A 1 249 ? -24.60465 29.85132 -45.59715 1.000 14.36203 249 TYR A C 1
ATOM 3302 O O . TYR A 1 249 ? -24.32357 30.62624 -44.67309 1.000 15.55946 249 TYR A O 1
ATOM 3320 N N . ASN A 1 250 ? -24.94766 28.58453 -45.39966 1.000 13.56609 250 ASN A N 1
ATOM 3321 C CA . ASN A 1 250 ? -25.14345 28.01119 -44.05752 1.000 12.98367 250 ASN A CA 1
ATOM 3322 C C . ASN A 1 250 ? -24.23018 26.80192 -43.89748 1.000 12.95619 250 ASN A C 1
ATOM 3323 O O . ASN A 1 250 ? -24.42525 25.78889 -44.57010 1.000 14.60464 250 ASN A O 1
ATOM 3334 N N . GLY A 1 251 ? -23.24840 26.88383 -43.04150 1.000 13.30320 251 GLY A N 1
ATOM 3335 C CA . GLY A 1 251 ? -22.31532 25.77842 -42.86880 1.000 13.44075 251 GLY A CA 1
ATOM 3336 C C . GLY A 1 251 ? -21.37165 26.01662 -41.72732 1.000 12.68457 251 GLY A C 1
ATOM 3337 O O . GLY A 1 251 ? -21.46749 27.02194 -41.03471 1.000 13.63408 251 GLY A O 1
ATOM 3341 N N . LEU A 1 252 ? -20.46544 25.07033 -41.51301 1.000 13.54086 252 LEU A N 1
ATOM 3342 C CA . LEU A 1 252 ? -19.50885 25.21620 -40.44719 1.000 13.80852 252 LEU A CA 1
ATOM 3343 C C . LEU A 1 252 ? -18.25973 25.92427 -40.94546 1.000 13.68132 252 LEU A C 1
ATOM 3344 O O . LEU A 1 252 ? -17.90778 25.87932 -42.12072 1.000 14.26120 252 LEU A O 1
ATOM 3360 N N . ILE A 1 253 ? -17.56663 26.59154 -40.03861 1.000 14.48458 253 ILE A N 1
ATOM 3361 C CA . ILE A 1 253 ? -16.36333 27.31843 -40.40141 1.000 15.10113 253 ILE A CA 1
ATOM 3362 C C . ILE A 1 253 ? -15.17784 26.35971 -40.43540 1.000 16.16803 253 ILE A C 1
ATOM 3363 O O . ILE A 1 253 ? -14.77341 25.84551 -39.39901 1.000 16.84094 253 ILE A O 1
ATOM 3379 N N . LYS A 1 254 ? -14.59451 26.16570 -41.61157 1.000 15.50716 254 LYS A N 1
ATOM 3380 C CA . LYS A 1 254 ? -13.35619 25.42632 -41.71754 1.000 16.77803 254 LYS A CA 1
ATOM 3381 C C . LYS A 1 254 ? -12.16990 26.30207 -41.35130 1.000 19.23804 254 LYS A C 1
ATOM 3382 O O . LYS A 1 254 ? -11.27156 25.86322 -40.63748 1.000 21.32518 254 LYS A O 1
ATOM 3401 N N . SER A 1 255 ? -12.12580 27.51120 -41.86894 1.000 19.86228 255 SER A N 1
ATOM 3402 C CA . SER A 1 255 ? -11.01565 28.43071 -41.62440 1.000 22.83589 255 SER A CA 1
ATOM 3403 C C . SER A 1 255 ? -11.49622 29.86430 -41.82349 1.000 23.50649 255 SER A C 1
ATOM 3404 O O . SER A 1 255 ? -12.47602 30.13511 -42.52028 1.000 22.30688 255 SER A O 1
ATOM 3412 N N . ASP A 1 256 ? -10.78033 30.78662 -41.20351 1.000 27.37721 256 ASP A N 1
ATOM 3413 C CA . ASP A 1 256 ? -11.24890 32.17602 -41.03783 1.000 29.46752 256 ASP A CA 1
ATOM 3414 C C . ASP A 1 256 ? -9.98251 33.01394 -40.98678 1.000 32.26054 256 ASP A C 1
ATOM 3415 O O . ASP A 1 256 ? -9.36359 33.11223 -39.93725 1.000 33.67097 256 ASP A O 1
ATOM 3424 N N . THR A 1 257 ? -9.55722 33.50151 -42.13962 1.000 32.15728 257 THR A N 1
ATOM 3425 C CA . THR A 1 257 ? -8.38121 34.34200 -42.26909 1.000 33.27468 257 THR A CA 1
ATOM 3426 C C . THR A 1 257 ? -8.81207 35.78829 -42.40228 1.000 33.60168 257 THR A C 1
ATOM 3427 O O . THR A 1 257 ? -9.99050 36.12819 -42.42615 1.000 34.00424 257 THR A O 1
ATOM 3438 N N . GLU A 1 258 ? -7.83024 36.68872 -42.45296 1.000 35.84334 258 GLU A N 1
ATOM 3439 C CA . GLU A 1 258 ? -8.21475 38.07359 -42.52026 1.000 35.71952 258 GLU A CA 1
ATOM 3440 C C . GLU A 1 258 ? -8.98629 38.39934 -43.77545 1.000 33.82739 258 GLU A C 1
ATOM 3441 O O . GLU A 1 258 ? -9.90960 39.21934 -43.71197 1.000 35.46954 258 GLU A O 1
ATOM 3453 N N . GLU A 1 259 ? -8.77782 37.65865 -44.88037 1.000 31.07524 259 GLU A N 1
ATOM 3454 C CA . GLU A 1 259 ? -9.54780 37.97162 -46.06104 1.000 31.54850 259 GLU A CA 1
ATOM 3455 C C . GLU A 1 259 ? -10.58459 36.94682 -46.49745 1.000 27.15414 259 GLU A C 1
ATOM 3456 O O . GLU A 1 259 ? -11.42973 37.29227 -47.32059 1.000 27.35410 259 GLU A O 1
ATOM 3468 N N . GLU A 1 260 ? -10.55210 35.71043 -46.01447 1.000 24.20767 260 GLU A N 1
ATOM 3469 C CA . GLU A 1 260 ? -11.44548 34.67901 -46.52477 1.000 24.01819 260 GLU A CA 1
ATOM 3470 C C . GLU A 1 260 ? -12.04534 33.89471 -45.38921 1.000 21.38525 260 GLU A C 1
ATOM 3471 O O . GLU A 1 260 ? -11.32196 33.45808 -44.49984 1.000 23.05519 260 GLU A O 1
ATOM 3483 N N . LEU A 1 261 ? -13.33970 33.60808 -45.50589 1.000 20.64983 261 LEU A N 1
ATOM 3484 C CA . LEU A 1 261 ? -14.03922 32.66753 -44.63214 1.000 18.59384 261 LEU A CA 1
ATOM 3485 C C . LEU A 1 261 ? -14.32087 31.43169 -45.46699 1.000 17.88265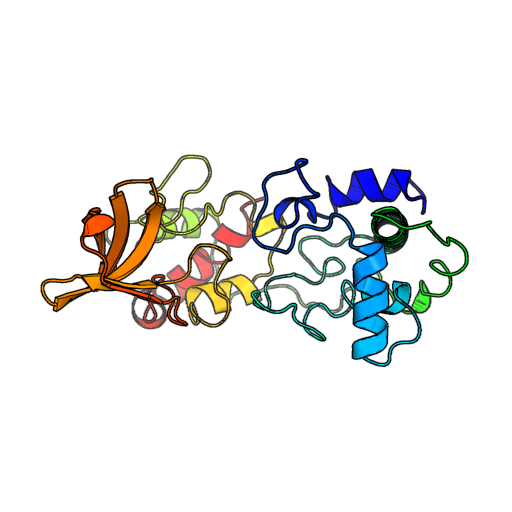 261 LEU A C 1
ATOM 3486 O O . LEU A 1 261 ? -15.03764 31.54499 -46.46318 1.000 20.12898 261 LEU A O 1
ATOM 3502 N N . THR A 1 262 ? -13.82720 30.27491 -45.04462 1.000 16.76404 262 THR A N 1
ATOM 3503 C CA . THR A 1 262 ? -14.12118 29.03231 -45.75491 1.000 15.87376 262 THR A CA 1
ATOM 3504 C C . THR A 1 262 ? -15.13532 28.23331 -44.94637 1.000 15.11138 262 THR A C 1
ATOM 3505 O O . THR A 1 262 ? -14.85343 27.92180 -43.78325 1.000 15.51075 262 THR A O 1
ATOM 3516 N N . LEU A 1 263 ? -16.26725 27.96070 -45.54033 1.000 14.34479 263 LEU A N 1
ATOM 3517 C CA . LEU A 1 263 ? -17.29520 27.14816 -44.91265 1.000 13.98012 263 LEU A CA 1
ATOM 3518 C C . LEU A 1 263 ? -17.33200 25.76794 -45.52529 1.000 13.19719 263 LEU A C 1
ATOM 3519 O O . LEU A 1 263 ? -17.00431 25.58266 -46.69721 1.000 14.36871 263 LEU A O 1
ATOM 3535 N N . ILE A 1 264 ? -17.81357 24.81446 -44.74617 1.000 12.88712 264 ILE A N 1
ATOM 3536 C CA . ILE A 1 264 ? -18.21427 23.50241 -45.22657 1.000 12.75197 264 ILE A CA 1
ATOM 3537 C C . ILE A 1 264 ? -19.71273 23.40156 -45.14093 1.000 12.94324 264 ILE A C 1
ATOM 3538 O O . ILE A 1 264 ? -20.30332 23.51744 -44.04525 1.000 14.05047 264 ILE A O 1
ATOM 3554 N N . LEU A 1 265 ? -20.35781 23.25713 -46.30080 1.000 13.64444 265 LEU A N 1
ATOM 3555 C CA . LEU A 1 265 ? -21.78147 23.07151 -46.44339 1.000 13.89149 265 LEU A CA 1
ATOM 3556 C C . LEU A 1 265 ? -22.09163 21.60213 -46.46100 1.000 14.25527 265 LEU A C 1
ATOM 3557 O O . LEU A 1 265 ? -21.28189 20.79146 -46.89146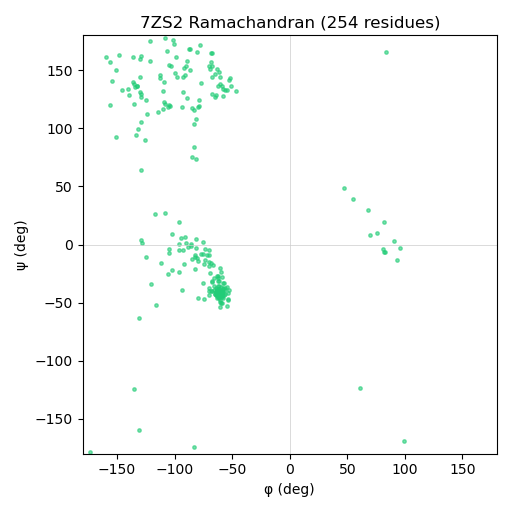 1.000 17.07610 265 LEU A O 1
ATOM 3573 N N . GLU A 1 266 ? -23.28128 21.24377 -46.02537 1.000 13.88285 266 GLU A N 1
ATOM 3574 C CA . GLU A 1 266 ? -23.71186 19.85609 -46.09693 1.000 13.81154 266 GLU A CA 1
ATOM 3575 C C . GLU A 1 266 ? -25.08011 19.79949 -46.73587 1.000 14.69553 266 GLU A C 1
ATOM 3576 O O . GLU A 1 266 ? -25.93995 20.64443 -46.49473 1.000 16.27720 266 GLU A O 1
ATOM 3588 N N . GLU A 1 267 ? -25.29048 18.74906 -47.52657 1.000 15.93808 267 GLU A N 1
ATOM 3589 C CA . GLU A 1 267 ? -26.57827 18.47681 -48.13824 1.000 20.13327 267 GLU A CA 1
ATOM 3590 C C . GLU A 1 267 ? -26.64189 16.98166 -48.43468 1.000 22.23433 267 GLU A C 1
ATOM 3591 O O . GLU A 1 267 ? -25.77872 16.43624 -49.13743 1.000 22.35499 267 GLU A O 1
ATOM 3603 N N . SER A 1 268 ? -27.60547 16.29648 -47.86103 1.000 25.55360 268 SER A N 1
ATOM 3604 C CA . SER A 1 268 ? -27.82227 14.87553 -48.14200 1.000 29.11703 268 SER A CA 1
ATOM 3605 C C . SER A 1 268 ? -26.58324 14.03058 -47.92058 1.000 28.66412 268 SER A C 1
ATOM 3606 O O . SER A 1 268 ? -26.36649 13.03527 -48.61388 1.000 32.27493 268 SER A O 1
ATOM 3614 N N . GLY A 1 269 ? -25.83543 14.34803 -46.87285 1.000 28.83739 269 GLY A N 1
ATOM 3615 C CA . GLY A 1 269 ? -24.65929 13.58963 -46.52540 1.000 28.68668 269 GLY A CA 1
ATOM 3616 C C . GLY A 1 269 ? -23.42003 13.91676 -47.30236 1.000 26.83423 269 GLY A C 1
ATOM 3617 O O . GLY A 1 269 ? -22.34551 13.35484 -46.95857 1.000 31.05905 269 GLY A O 1
ATOM 3621 N N . SER A 1 270 ? -23.50969 14.82794 -48.29998 1.000 23.59682 270 SER A N 1
ATOM 3622 C CA . SER A 1 270 ? -22.30193 15.24041 -49.01505 1.000 21.49385 270 SER A CA 1
ATOM 3623 C C . SER A 1 270 ? -21.91641 16.61459 -48.49456 1.000 18.33074 270 SER A C 1
ATOM 3624 O O . SER A 1 270 ? -22.76923 17.38435 -48.00109 1.000 19.65509 270 SER A O 1
ATOM 3632 N N . VAL A 1 271 ? -20.64002 16.90424 -48.59112 1.000 15.97900 271 VAL A N 1
ATOM 3633 C CA . VAL A 1 271 ? -20.11283 18.16958 -48.13438 1.000 15.24162 271 VAL A CA 1
ATOM 3634 C C . VAL A 1 271 ? -19.43063 18.89319 -49.29709 1.000 14.31386 271 VAL A C 1
ATOM 3635 O O . VAL A 1 271 ? -18.99445 18.27340 -50.26783 1.000 14.79805 271 VAL A O 1
ATOM 3648 N N . GLU A 1 272 ? -19.32446 20.19748 -49.13487 1.000 14.46540 272 GLU A N 1
ATOM 3649 C CA . GLU A 1 272 ? -18.75965 21.05091 -50.15559 1.000 15.20476 272 GLU A CA 1
ATOM 3650 C C . GLU A 1 272 ? -18.19702 22.28601 -49.47651 1.000 14.29287 272 GLU A C 1
ATOM 3651 O O . GLU A 1 272 ? -18.80528 22.84185 -48.55124 1.000 15.73766 272 GLU A O 1
ATOM 3663 N N . GLU A 1 273 ? -17.05406 22.74891 -49.95261 1.000 14.21827 273 GLU A N 1
ATOM 3664 C CA . GLU A 1 273 ? -16.43011 23.97658 -49.45693 1.000 15.13088 273 GLU A CA 1
ATOM 3665 C C . GLU A 1 273 ? -16.87470 25.18775 -50.24690 1.000 16.50069 273 GLU A C 1
ATOM 3666 O O . GLU A 1 273 ? -17.07250 25.11496 -51.47525 1.000 19.48042 273 GLU A O 1
ATOM 3678 N N . VAL A 1 274 ? -16.98227 26.30586 -49.57478 1.000 15.27763 274 VAL A N 1
ATOM 3679 C CA . VAL A 1 274 ? -17.16175 27.59107 -50.23272 1.000 15.87084 274 VAL A CA 1
ATOM 3680 C C . VAL A 1 274 ? -16.22800 28.59289 -49.59862 1.000 16.30020 274 VAL A C 1
ATOM 3681 O O . VAL A 1 274 ? -16.15638 28.64305 -48.37375 1.000 16.33573 274 VAL A O 1
ATOM 3694 N N . VAL A 1 275 ? -15.54539 29.39174 -50.38869 1.000 18.44616 275 VAL A N 1
ATOM 3695 C CA . VAL A 1 275 ? -14.66316 30.43611 -49.86489 1.000 19.47182 275 VAL A CA 1
ATOM 3696 C C . VAL A 1 275 ? -15.34792 31.76523 -50.08162 1.000 19.74261 275 VAL A C 1
ATOM 3697 O O . VAL A 1 275 ? -15.59262 32.15368 -51.23114 1.000 22.14877 275 VAL A O 1
ATOM 3710 N N . ILE A 1 276 ? -15.63585 32.46022 -48.99930 1.000 18.59184 276 ILE A N 1
ATOM 3711 C CA . ILE A 1 276 ? -16.38805 33.70818 -49.03559 1.000 20.05472 276 ILE A CA 1
ATOM 3712 C C . ILE A 1 276 ? -15.41482 34.84604 -48.71365 1.000 20.71526 276 ILE A C 1
ATOM 3713 O O . ILE A 1 276 ? -14.80118 34.85166 -47.62410 1.000 20.28629 276 ILE A O 1
ATOM 3729 N N . PRO A 1 277 ? -15.25610 35.84911 -49.57471 1.000 21.79908 277 PRO A N 1
ATOM 3730 C CA . PRO A 1 277 ? -14.39632 36.98280 -49.21927 1.000 23.15087 277 PRO A CA 1
ATOM 3731 C C . PRO A 1 277 ? -15.01484 37.71360 -48.02340 1.000 22.77572 277 PRO A C 1
ATOM 3732 O O . PRO A 1 277 ? -16.19525 38.09851 -48.03548 1.000 22.01243 277 PRO A O 1
ATOM 3743 N N . LYS A 1 278 ? -14.20250 37.89643 -46.97391 1.000 22.84403 278 LYS A N 1
ATOM 3744 C CA . LYS A 1 278 ? -14.67864 38.54105 -45.74962 1.000 23.68602 278 LYS A CA 1
ATOM 3745 C C . LYS A 1 278 ? -15.22925 39.91697 -46.03544 1.000 23.41799 278 LYS A C 1
ATOM 3746 O O . LYS A 1 278 ? -16.16027 40.36729 -45.35956 1.000 23.46422 278 LYS A O 1
ATOM 3765 N N . ASP A 1 279 ? -14.66913 40.62866 -47.01817 1.000 23.96969 279 ASP A N 1
ATOM 3766 C CA . ASP A 1 279 ? -15.09176 41.97712 -47.31236 1.000 25.41219 279 ASP A CA 1
ATOM 3767 C C . ASP A 1 279 ? -16.49041 42.01392 -47.87467 1.000 25.85527 279 ASP A C 1
ATOM 3768 O O . ASP A 1 279 ? -17.12051 43.07464 -47.83281 1.000 29.85595 279 ASP A O 1
ATOM 3777 N N . GLU A 1 280 ? -17.00372 40.87926 -48.32474 1.000 24.64868 280 GLU A N 1
ATOM 3778 C CA . GLU A 1 280 ? -18.34389 40.76348 -48.89203 1.000 25.54406 280 GLU A CA 1
ATOM 3779 C C . GLU A 1 280 ? -19.38192 40.29418 -47.86199 1.000 23.95013 280 GLU A C 1
ATOM 3780 O O . GLU A 1 280 ? -20.57005 40.21237 -48.18434 1.000 25.68028 280 GLU A O 1
ATOM 3792 N N . ILE A 1 281 ? -18.96869 39.95378 -46.63897 1.000 22.67486 281 ILE A N 1
ATOM 3793 C CA . ILE A 1 281 ? -19.90727 39.45403 -45.63616 1.000 22.12868 281 ILE A CA 1
ATOM 3794 C C . ILE A 1 281 ? -20.68230 40.59596 -44.99781 1.000 24.62229 281 ILE A C 1
ATOM 3795 O O . ILE A 1 281 ? -20.09649 41.53229 -44.47984 1.000 26.47096 281 ILE A O 1
ATOM 3811 N N . GLU A 1 282 ? -21.99829 40.52466 -45.05286 1.000 25.62946 282 GLU A N 1
ATOM 3812 C CA . GLU A 1 282 ? -22.88420 41.49104 -44.42564 1.000 29.94524 282 GLU A CA 1
ATOM 3813 C C . GLU A 1 282 ? -23.30501 41.03893 -43.03925 1.000 29.41936 282 GLU A C 1
ATOM 3814 O O . GLU A 1 282 ? -23.41547 41.86304 -42.13240 1.000 32.84305 282 GLU A O 1
ATOM 3826 N N . ASP A 1 283 ? -23.57329 39.74866 -42.84860 1.000 27.56946 283 ASP A N 1
ATOM 3827 C CA . ASP A 1 283 ? -23.94697 39.25192 -41.53202 1.000 29.26128 283 ASP A CA 1
ATOM 3828 C C . ASP A 1 283 ? -23.49877 37.80033 -41.38821 1.000 24.50140 283 ASP A C 1
ATOM 3829 O O . ASP A 1 283 ? -23.39698 37.07120 -42.37204 1.000 23.27195 283 ASP A O 1
ATOM 3838 N N . MET A 1 284 ? -23.18887 37.41469 -40.14350 1.000 25.45403 284 MET A N 1
ATOM 3839 C CA . MET A 1 284 ? -22.87409 36.03357 -39.81212 1.000 26.18668 284 MET A CA 1
ATOM 3840 C C . MET A 1 284 ? -23.40875 35.77055 -38.41501 1.000 26.93764 284 MET A C 1
ATOM 3841 O O . MET A 1 284 ? -23.15974 36.54982 -37.51325 1.000 31.24752 284 MET A O 1
ATOM 3855 N N . LYS A 1 285 ? -24.09854 34.66109 -38.21776 1.000 26.35883 285 LYS A N 1
ATOM 3856 C CA . LYS A 1 285 ? -24.67173 34.32650 -36.91916 1.000 27.58886 285 LYS A CA 1
ATOM 3857 C C . LYS A 1 285 ? -24.51426 32.82852 -36.65399 1.000 23.59725 285 LYS A C 1
ATOM 3858 O O . LYS A 1 285 ? -24.87386 32.03597 -37.51185 1.000 20.50388 285 LYS A O 1
ATOM 3877 N N . LYS A 1 286 ? -24.07296 32.43946 -35.45511 1.000 23.01371 286 LYS A N 1
ATOM 3878 C CA . LYS A 1 286 ? -23.97005 31.03935 -35.03635 1.000 21.74091 286 LYS A CA 1
ATOM 3879 C C . LYS A 1 286 ? -25.36163 30.53222 -34.73013 1.000 19.69396 286 LYS A C 1
ATOM 3880 O O . LYS A 1 286 ? -26.18941 31.25422 -34.16816 1.000 21.94194 286 LYS A O 1
ATOM 3899 N N A GLN A 1 287 ? -25.58944 29.21597 -34.93814 0.462 17.24529 287 GLN A N 1
ATOM 3900 N N B GLN A 1 287 ? -25.63197 29.36008 -35.22774 0.538 19.92030 287 GLN A N 1
ATOM 3901 C CA A GLN A 1 287 ? -26.92446 28.59790 -34.93954 0.462 15.82762 287 GLN A CA 1
ATOM 3902 C CA B GLN A 1 287 ? -26.87236 28.65107 -35.04679 0.538 18.94470 287 GLN A CA 1
ATOM 3903 C C A GLN A 1 287 ? -26.98255 27.26362 -34.14837 0.462 16.45122 287 GLN A C 1
ATOM 3904 C C B GLN A 1 287 ? -26.55376 27.41746 -34.23776 0.538 21.90604 287 GLN A C 1
ATOM 3905 O O A GLN A 1 287 ? -25.95460 26.72048 -33.73218 0.462 17.24637 287 GLN A O 1
ATOM 3906 O O B GLN A 1 287 ? -25.54250 26.75214 -34.47929 0.538 23.09360 287 GLN A O 1
ATOM 3933 N N A GLU A 1 288 ? -28.20474 26.63603 -34.09053 0.462 15.04863 288 GLU A N 1
ATOM 3934 N N B GLU A 1 288 ? -27.38014 27.13325 -33.26628 0.538 21.60216 288 GLU A N 1
ATOM 3935 C CA A GLU A 1 288 ? -28.44136 25.43049 -33.28777 0.462 14.82518 288 GLU A CA 1
ATOM 3936 C CA B GLU A 1 288 ? -27.20858 25.92568 -32.48059 0.538 23.77266 288 GLU A CA 1
ATOM 3937 C C A GLU A 1 288 ? -28.23456 24.12334 -34.05982 0.462 13.74400 288 GLU A C 1
ATOM 3938 C C B GLU A 1 288 ? -27.71778 24.71205 -33.26628 0.538 22.01600 288 GLU A C 1
ATOM 3939 O O A GLU A 1 288 ? -27.74960 23.15783 -33.48842 0.462 13.33527 288 GLU A O 1
ATOM 3940 O O B GLU A 1 288 ? -28.67665 24.03933 -32.89834 0.538 23.10118 288 GLU A O 1
ATOM 3963 N N A VAL A 1 289 ? -28.46083 24.09527 -35.36746 0.462 12.99279 289 VAL A N 1
ATOM 3964 N N B VAL A 1 289 ? -27.05269 24.43781 -34.39153 0.538 19.43952 289 VAL A N 1
ATOM 3965 C CA A VAL A 1 289 ? -28.29832 22.85016 -36.12735 0.462 13.95462 289 VAL A CA 1
ATOM 3966 C CA B VAL A 1 289 ? -27.45505 23.30632 -35.23848 0.538 18.29779 289 VAL A CA 1
ATOM 3967 C C A VAL A 1 289 ? -26.79479 22.50008 -36.31386 0.462 16.54529 289 VAL A C 1
ATOM 3968 C C B VAL A 1 289 ? -26.25706 22.62347 -35.79490 0.538 21.53572 289 VAL A C 1
ATOM 3969 O O A VAL A 1 289 ? -25.97680 23.35811 -36.62153 0.462 18.82716 289 VAL A O 1
ATOM 3970 O O B VAL A 1 289 ? -25.25308 23.30418 -36.02701 0.538 21.57783 289 VAL A O 1
ATOM 3995 N N . SER A 1 290 ? -26.38379 21.27805 -36.03597 1.000 20.58538 290 SER A N 1
ATOM 3996 C CA . SER A 1 290 ? -25.16655 20.61163 -36.47303 1.000 16.76959 290 SER A CA 1
ATOM 3997 C C . SER A 1 290 ? -25.22745 20.24385 -37.94521 1.000 13.96149 290 SER A C 1
ATOM 3998 O O . SER A 1 290 ? -26.28745 19.88362 -38.45943 1.000 16.02788 290 SER A O 1
ATOM 4007 N N . ILE A 1 291 ? -24.05118 20.20480 -38.59948 1.000 12.36517 291 ILE A N 1
ATOM 4008 C CA . ILE A 1 291 ? -24.00616 19.62106 -39.95062 1.000 12.91930 291 ILE A CA 1
ATOM 4009 C C . ILE A 1 291 ? -23.97854 18.11818 -39.94908 1.000 12.38310 291 ILE A C 1
ATOM 4010 O O . ILE A 1 291 ? -24.20417 17.52267 -40.99583 1.000 13.19230 291 ILE A O 1
ATOM 4026 N N . HIS A 1 292 ? -23.70090 17.45017 -38.79697 1.000 11.71452 292 HIS A N 1
ATOM 4027 C CA . HIS A 1 292 ? -23.83574 15.99811 -38.73250 1.000 11.76232 292 HIS A CA 1
ATOM 4028 C C . HIS A 1 292 ? -25.28418 15.67942 -39.09493 1.000 11.70802 292 HIS A C 1
ATOM 4029 O O . HIS A 1 292 ? -26.18848 16.24512 -38.46568 1.000 12.37571 292 HIS A O 1
ATOM 4043 N N . PRO A 1 293 ? -25.56962 14.78742 -40.04932 1.000 12.16971 293 PRO A N 1
ATOM 4044 C CA . PRO A 1 293 ? -26.92016 14.63111 -40.54201 1.000 14.11185 293 PRO A CA 1
ATOM 4045 C C . PRO A 1 293 ? -27.90390 14.20138 -39.47610 1.000 12.39922 293 PRO A C 1
ATOM 4046 O O . PRO A 1 293 ? -27.59523 13.40215 -38.59533 1.000 12.72271 293 PRO A O 1
ATOM 4057 N N . GLY A 1 294 ? -29.14351 14.63482 -39.62731 1.000 13.11950 294 GLY A N 1
ATOM 4058 C CA . GLY A 1 294 ? -30.21271 14.33222 -38.72386 1.000 13.10521 294 GLY A CA 1
ATOM 4059 C C . GLY A 1 294 ? -30.99960 13.04117 -39.01984 1.000 13.02707 294 GLY A C 1
ATOM 4060 O O . GLY A 1 294 ? -31.90012 12.70936 -38.26675 1.000 14.18255 294 GLY A O 1
ATOM 4064 N N . ASN A 1 295 ? -30.69035 12.33537 -40.08054 1.000 13.49216 295 ASN A N 1
ATOM 4065 C CA . ASN A 1 295 ? -31.47349 11.18858 -40.51191 1.000 13.85597 295 ASN A CA 1
ATOM 4066 C C . ASN A 1 295 ? -30.69283 9.89562 -40.47973 1.000 13.34677 295 ASN A C 1
ATOM 4067 O O . ASN A 1 295 ? -31.08536 8.94622 -41.17379 1.000 14.64543 295 ASN A O 1
ATOM 4078 N N . ILE A 1 296 ? -29.67884 9.78744 -39.64335 1.000 13.34733 296 ILE A N 1
ATOM 4079 C CA . ILE A 1 296 ? -28.89700 8.56727 -39.66033 1.000 13.30994 296 ILE A CA 1
ATOM 4080 C C . ILE A 1 296 ? -29.70933 7.35758 -39.21486 1.000 13.41675 296 ILE A C 1
ATOM 4081 O O . ILE A 1 296 ? -29.43690 6.24672 -39.64322 1.000 14.14025 296 ILE A O 1
ATOM 4097 N N . GLY A 1 297 ? -30.71890 7.55252 -38.35400 1.000 13.73738 297 GLY A N 1
ATOM 4098 C CA . GLY A 1 297 ? -31.58422 6.45274 -37.96141 1.000 14.71261 297 GLY A CA 1
ATOM 4099 C C . GLY A 1 297 ? -32.33533 5.81498 -39.10921 1.000 14.11609 297 GLY A C 1
ATOM 4100 O O . GLY A 1 297 ? -32.75356 4.66594 -38.98386 1.000 15.30857 297 GLY A O 1
ATOM 4104 N N . GLU A 1 298 ? -32.49145 6.51943 -40.24014 1.000 14.52257 298 GLU A N 1
ATOM 4105 C CA . GLU A 1 298 ? -33.06183 5.96985 -41.44377 1.000 16.28031 298 GLU A CA 1
ATOM 4106 C C . GLU A 1 298 ? -32.03953 5.36881 -42.40429 1.000 16.53940 298 GLU A C 1
ATOM 4107 O O . GLU A 1 298 ? -32.40316 4.61024 -43.30791 1.000 19.87201 298 GLU A O 1
ATOM 4119 N N . LEU A 1 299 ? -30.76612 5.68409 -42.23603 1.000 15.55786 299 LEU A N 1
ATOM 4120 C CA . LEU A 1 299 ? -29.72290 5.33440 -43.16998 1.000 16.84518 299 LEU A CA 1
ATOM 4121 C C . LEU A 1 299 ? -28.90176 4.15983 -42.72043 1.000 17.95998 299 LEU A C 1
ATOM 4122 O O . LEU A 1 299 ? -28.26913 3.55171 -43.56639 1.000 24.31887 299 LEU A O 1
ATOM 4138 N N . LEU A 1 300 ? -28.84068 3.82272 -41.44299 1.000 14.71607 300 LEU A N 1
ATOM 4139 C CA . LEU A 1 300 ? -28.11638 2.67430 -40.92907 1.000 14.58220 300 LEU A CA 1
ATOM 4140 C C . LEU A 1 300 ? -29.09658 1.61304 -40.46040 1.000 13.41833 300 LEU A C 1
ATOM 4141 O O . LEU A 1 300 ? -30.14725 1.91324 -39.87164 1.000 13.71222 300 LEU A O 1
ATOM 4157 N N . SER A 1 301 ? -28.76446 0.36482 -40.74217 1.000 13.72166 301 SER A N 1
ATOM 4158 C CA . SER A 1 301 ? -29.46561 -0.75882 -40.17037 1.000 13.39263 301 SER A CA 1
ATOM 4159 C C . SER A 1 301 ? -29.20327 -0.83266 -38.67053 1.000 13.09759 301 SER A C 1
ATOM 4160 O O . SER A 1 301 ? -28.27145 -0.24134 -38.12669 1.000 12.80861 301 SER A O 1
ATOM 4168 N N . VAL A 1 302 ? -30.03781 -1.61519 -37.98530 1.000 13.30136 302 VAL A N 1
ATOM 4169 C CA . VAL A 1 302 ? -29.80836 -1.87999 -36.56460 1.000 12.92406 302 VAL A CA 1
ATOM 4170 C C . VAL A 1 302 ? -28.38744 -2.40554 -36.33795 1.000 13.32425 302 VAL A C 1
ATOM 4171 O O . VAL A 1 302 ? -27.66818 -1.95938 -35.44002 1.000 13.39836 302 VAL A O 1
ATOM 4184 N N . ARG A 1 303 ? -27.98325 -3.39069 -37.15366 1.000 13.31461 303 ARG A N 1
ATOM 4185 C CA . ARG A 1 303 ? -26.65882 -3.97009 -37.04380 1.000 13.60754 303 ARG A CA 1
ATOM 4186 C C . ARG A 1 303 ? -25.55919 -2.91911 -37.24562 1.000 13.78374 303 ARG A C 1
ATOM 4187 O O . ARG A 1 303 ? -24.61064 -2.83288 -36.46012 1.000 13.62195 303 ARG A O 1
ATOM 4208 N N . GLN A 1 304 ? -25.65732 -2.15946 -38.31910 1.000 13.41111 304 GLN A N 1
ATOM 4209 C CA . GLN A 1 304 ? -24.63696 -1.15750 -38.60980 1.000 13.57673 304 GLN A CA 1
ATOM 4210 C C . GLN A 1 304 ? -24.52038 -0.15960 -37.47592 1.000 12.77312 304 GLN A C 1
ATOM 4211 O O . GLN A 1 304 ? -23.41977 0.23961 -37.09767 1.000 13.03093 304 GLN A O 1
ATOM 4225 N N . PHE A 1 305 ? -25.65529 0.30396 -36.95572 1.000 12.66826 305 PHE A N 1
ATOM 4226 C CA . PHE A 1 305 ? -25.66331 1.27573 -35.88257 1.000 12.12504 305 PHE A CA 1
ATOM 4227 C C . PHE A 1 305 ? -24.96429 0.75974 -34.64613 1.000 12.65361 305 PHE A C 1
ATOM 4228 O O . PHE A 1 305 ? -24.07456 1.42394 -34.09690 1.000 12.89825 305 PHE A O 1
ATOM 4245 N N . TYR A 1 306 ? -25.36430 -0.40715 -34.15099 1.000 12.43292 306 TYR A N 1
ATOM 4246 C CA . TYR A 1 306 ? -24.73346 -0.90697 -32.94754 1.000 12.85795 306 TYR A CA 1
ATOM 4247 C C . TYR A 1 306 ? -23.27808 -1.26898 -33.18064 1.000 12.66368 306 TYR A C 1
ATOM 4248 O O . TYR A 1 306 ? -22.45384 -1.11853 -32.26646 1.000 13.40887 306 TYR A O 1
ATOM 4266 N N . ALA A 1 307 ? -22.91786 -1.71819 -34.37503 1.000 13.19983 307 ALA A N 1
ATOM 4267 C CA . ALA A 1 307 ? -21.49475 -1.96092 -34.68203 1.000 13.31771 307 ALA A CA 1
ATOM 4268 C C . ALA A 1 307 ? -20.69650 -0.67556 -34.60678 1.000 12.88611 307 ALA A C 1
ATOM 4269 O O . ALA A 1 307 ? -19.61240 -0.65819 -34.02821 1.000 13.20591 307 ALA A O 1
ATOM 4276 N N . VAL A 1 308 ? -21.21525 0.41130 -35.18098 1.000 12.35198 308 VAL A N 1
ATOM 4277 C CA . VAL A 1 308 ? -20.48134 1.67606 -35.10076 1.000 12.72641 308 VAL A CA 1
ATOM 4278 C C . VAL A 1 308 ? -20.29331 2.11804 -33.67443 1.000 12.08940 308 VAL A C 1
ATOM 4279 O O . VAL A 1 308 ? -19.23674 2.63436 -33.31893 1.000 13.24148 308 VAL A O 1
ATOM 4292 N N . ILE A 1 309 ? -21.30813 1.94670 -32.81868 1.000 12.27591 309 ILE A N 1
ATOM 4293 C CA A ILE A 1 309 ? -21.14284 2.28213 -31.40789 0.530 13.17322 309 ILE A CA 1
ATOM 4294 C CA B ILE A 1 309 ? -21.14855 2.27943 -31.40467 0.470 13.28510 309 ILE A CA 1
ATOM 4295 C C . ILE A 1 309 ? -20.02059 1.47354 -30.77499 1.000 13.27318 309 ILE A C 1
ATOM 4296 O O . ILE A 1 309 ? -19.20425 2.01702 -30.03224 1.000 13.41020 309 ILE A O 1
ATOM 4325 N N . GLU A 1 310 ? -19.95477 0.16917 -31.07351 1.000 13.12538 310 GLU A N 1
ATOM 4326 C CA . GLU A 1 310 ? -18.87208 -0.63065 -30.53672 1.000 13.87382 310 GLU A CA 1
ATOM 4327 C C . GLU A 1 310 ? -17.51850 -0.13856 -31.03186 1.000 13.56620 310 GLU A C 1
ATOM 4328 O O . GLU A 1 310 ? -16.54646 -0.13571 -30.27095 1.000 14.42402 310 GLU A O 1
ATOM 4340 N N . TYR A 1 311 ? -17.43891 0.26581 -32.29795 1.000 13.34662 311 TYR A N 1
ATOM 4341 C CA . TYR A 1 311 ? -16.21774 0.85231 -32.80927 1.000 13.59853 311 TYR A CA 1
ATOM 4342 C C . TYR A 1 311 ? -15.83193 2.10882 -32.01265 1.000 13.23807 311 TYR A C 1
ATOM 4343 O O . TYR A 1 311 ? -14.68132 2.24600 -31.56164 1.000 13.79334 311 TYR A O 1
ATOM 4361 N N . LEU A 1 312 ? -16.76573 3.04284 -31.81563 1.000 12.62387 312 LEU A N 1
ATOM 4362 C CA . LEU A 1 312 ? -16.44843 4.24203 -31.05783 1.000 12.82419 312 LEU A CA 1
ATOM 4363 C C . LEU A 1 312 ? -15.95002 3.91272 -29.65679 1.000 12.85634 312 LEU A C 1
ATOM 4364 O O . LEU A 1 312 ? -15.00869 4.52460 -29.17655 1.000 13.32067 312 LEU A O 1
ATOM 4380 N N . ARG A 1 313 ? -16.60617 2.96285 -28.98565 1.000 12.89857 313 ARG A N 1
ATOM 4381 C CA . ARG A 1 313 ? -16.16283 2.59352 -27.65775 1.000 13.90844 313 ARG A CA 1
ATOM 4382 C C . ARG A 1 313 ? -14.73728 2.12042 -27.64896 1.000 14.29052 313 ARG A C 1
ATOM 4383 O O . ARG A 1 313 ? -14.03259 2.28159 -26.64550 1.000 15.08808 313 ARG A O 1
ATOM 4404 N N . SER A 1 314 ? -14.29996 1.47144 -28.71314 1.000 14.56833 314 SER A N 1
ATOM 4405 C CA . SER A 1 314 ? -12.98479 0.87403 -28.80743 1.000 15.44431 314 SER A CA 1
ATOM 4406 C C . SER A 1 314 ? -11.86363 1.87742 -29.05720 1.000 15.85859 314 SER A C 1
ATOM 4407 O O . SER A 1 314 ? -10.68782 1.50512 -29.02642 1.000 17.25642 314 SER A O 1
ATOM 4415 N N . LEU A 1 315 ? -12.19037 3.13414 -29.32824 1.000 14.66524 315 LEU A N 1
ATOM 4416 C CA . LEU A 1 315 ? -11.19620 4.15040 -29.69574 1.000 15.20265 315 LEU A CA 1
ATOM 4417 C C . LEU A 1 315 ? -10.56838 4.70907 -28.41597 1.000 15.31716 315 LEU A C 1
ATOM 4418 O O . LEU A 1 315 ? -10.95283 5.76229 -27.92516 1.000 16.64426 315 LEU A O 1
ATOM 4434 N N . LYS A 1 316 ? -9.56509 4.01413 -27.90989 1.000 17.51196 316 LYS A N 1
ATOM 4435 C CA . LYS A 1 316 ? -8.95010 4.33259 -26.63412 1.000 18.66122 316 LYS A CA 1
ATOM 4436 C C . LYS A 1 316 ? -7.80381 5.28798 -26.80232 1.000 20.35409 316 LYS A C 1
ATOM 4437 O O . LYS A 1 316 ? -7.28583 5.78811 -25.79214 1.000 22.75338 316 LYS A O 1
#

Foldseek 3Di:
DFAALVLLVCCCVPLLCVLCAEAAVPRHDHPLDYHLQVVLVVLQVVCVVVVHDGSLVSVVCCQQPVQPDDPPPFADDADNCCEPPSVDALRNSNNNSQNSCVSNHHRDSVVSVVCSVVRDGSVPDPDDDDDAPDDAALVLLVCLQCPPPFLAHVLCDEAEPRGGDHLDYHLFPVLSGDDLVVVVCCQQVVLNGDRPQQFWKWWAFQVGDIDIAGFPDDDPFWTWGWDADSNDIDIDIDTPVGTPDMDTDSDHSNDNCVVVGDDSRNSVNNSNNSNPND